Protein AF-A0A0G3C7C0-F1 (afdb_monomer_lite)

Structure (mmCIF, N/CA/C/O backbone):
data_AF-A0A0G3C7C0-F1
#
_entry.id   AF-A0A0G3C7C0-F1
#
loop_
_atom_site.group_PDB
_atom_site.id
_atom_site.type_symbol
_atom_site.label_atom_id
_atom_site.label_alt_id
_atom_site.label_comp_id
_atom_site.label_asym_id
_atom_site.label_entity_id
_atom_site.label_seq_id
_atom_site.pdbx_PDB_ins_code
_atom_site.Cartn_x
_atom_site.Cartn_y
_atom_site.Cartn_z
_atom_site.occupancy
_atom_site.B_iso_or_equiv
_atom_site.auth_seq_id
_atom_site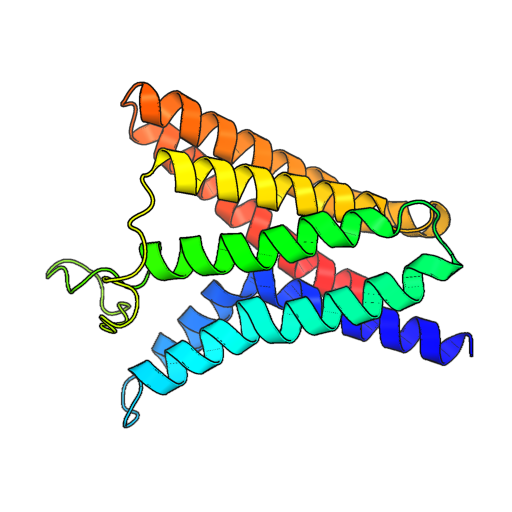.auth_comp_id
_atom_site.auth_asym_id
_atom_site.auth_atom_id
_atom_site.pdbx_PDB_model_num
ATOM 1 N N . MET A 1 1 ? -20.195 -11.547 19.370 1.00 53.31 1 MET A N 1
ATOM 2 C CA . MET A 1 1 ? -20.238 -10.138 18.896 1.00 53.31 1 MET A CA 1
ATOM 3 C C . MET A 1 1 ? -18.972 -9.310 19.158 1.00 53.31 1 MET A C 1
ATOM 5 O O . MET A 1 1 ? -18.280 -9.046 18.182 1.00 53.31 1 MET A O 1
ATOM 9 N N . LYS A 1 2 ? -18.607 -8.893 20.391 1.00 60.12 2 LYS A N 1
ATOM 10 C CA . LYS A 1 2 ? -17.380 -8.070 20.600 1.00 60.12 2 LYS A CA 1
ATOM 11 C C . LYS A 1 2 ? -16.093 -8.791 20.157 1.00 60.12 2 LYS A C 1
ATOM 13 O O . LYS A 1 2 ? -15.296 -8.214 19.426 1.00 60.12 2 LYS A O 1
ATOM 18 N N . GLN A 1 3 ? -15.932 -10.065 20.510 1.00 57.62 3 GLN A N 1
ATOM 19 C CA . GLN A 1 3 ? -14.723 -10.842 20.198 1.00 57.62 3 GLN A CA 1
ATOM 20 C C . GLN A 1 3 ? -14.551 -11.142 18.694 1.00 57.62 3 GLN A C 1
ATOM 22 O O . GLN A 1 3 ? -13.444 -11.058 18.169 1.00 57.62 3 GLN A O 1
ATOM 27 N N . GLU A 1 4 ? -15.646 -11.398 17.970 1.00 60.69 4 GLU A N 1
ATOM 28 C CA . GLU A 1 4 ? -15.624 -11.573 16.508 1.00 60.69 4 GLU A CA 1
ATOM 29 C C . GLU A 1 4 ? -15.261 -10.279 15.779 1.00 60.69 4 GLU A C 1
ATOM 31 O O . GLU A 1 4 ? -14.463 -10.311 14.847 1.00 60.69 4 GLU A O 1
ATOM 36 N N . SER A 1 5 ? -15.786 -9.132 16.230 1.00 62.97 5 SER A N 1
ATOM 37 C CA . SER A 1 5 ? -15.446 -7.831 15.641 1.00 62.97 5 SER A CA 1
ATOM 38 C C . SER A 1 5 ? -13.961 -7.485 15.806 1.00 62.97 5 SER A C 1
ATOM 40 O O . SER A 1 5 ? -13.344 -6.942 14.889 1.00 62.97 5 SER A O 1
ATOM 42 N N . ILE A 1 6 ? -13.357 -7.872 16.937 1.00 66.88 6 ILE A N 1
ATOM 43 C CA . ILE A 1 6 ? -11.919 -7.720 17.184 1.00 66.88 6 ILE A CA 1
ATOM 44 C C . ILE A 1 6 ? -11.138 -8.625 16.230 1.00 66.88 6 ILE A C 1
ATOM 46 O O . ILE A 1 6 ? -10.315 -8.123 15.468 1.00 66.88 6 ILE A O 1
ATOM 50 N N . ARG A 1 7 ? -11.459 -9.926 16.179 1.00 75.00 7 ARG A N 1
ATOM 51 C CA . ARG A 1 7 ? -10.790 -10.895 15.292 1.00 75.00 7 ARG A CA 1
ATOM 52 C C . ARG A 1 7 ? -10.862 -10.487 13.817 1.00 75.00 7 ARG A C 1
ATOM 54 O O . ARG A 1 7 ? -9.858 -10.569 13.119 1.00 75.00 7 ARG A O 1
ATOM 61 N N . GLN A 1 8 ? -12.011 -9.999 13.353 1.00 79.12 8 GLN A N 1
ATOM 62 C CA . GLN A 1 8 ? -12.169 -9.501 11.984 1.00 79.12 8 GLN A CA 1
ATOM 63 C C . GLN A 1 8 ? -11.339 -8.243 11.719 1.00 79.12 8 GLN A C 1
ATOM 65 O O . GLN A 1 8 ? -10.794 -8.103 10.630 1.00 79.12 8 GLN A O 1
ATOM 70 N N . THR A 1 9 ? -11.201 -7.353 12.708 1.00 79.81 9 THR A N 1
ATOM 71 C CA . THR A 1 9 ? -10.354 -6.159 12.577 1.00 79.81 9 THR A CA 1
ATOM 72 C C . THR A 1 9 ? -8.876 -6.542 12.458 1.00 79.81 9 THR A C 1
ATOM 74 O O . THR A 1 9 ? -8.181 -6.007 11.594 1.00 79.81 9 THR A O 1
ATOM 77 N N . ARG A 1 10 ? -8.407 -7.528 13.239 1.00 84.88 10 ARG A N 1
ATOM 78 C CA . ARG A 1 10 ? -7.038 -8.063 13.118 1.00 84.88 10 ARG A CA 1
ATOM 79 C C . ARG A 1 10 ? -6.773 -8.614 11.722 1.00 84.88 10 ARG A C 1
ATOM 81 O O . ARG A 1 10 ? -5.865 -8.156 11.039 1.00 84.88 10 ARG A O 1
ATOM 88 N N . VAL A 1 11 ? -7.630 -9.532 11.266 1.00 88.69 11 VAL A N 1
ATOM 89 C CA . VAL A 1 11 ? -7.516 -10.135 9.929 1.00 88.69 11 VAL A CA 1
ATOM 90 C C . VAL A 1 11 ? -7.543 -9.055 8.851 1.00 88.69 11 VAL A C 1
ATOM 92 O O . VAL A 1 11 ? -6.726 -9.087 7.941 1.00 88.69 11 VAL A O 1
ATOM 95 N N . SER A 1 12 ? -8.420 -8.056 8.969 1.00 91.50 12 SER A N 1
ATOM 96 C CA . SER A 1 12 ? -8.486 -6.982 7.979 1.00 91.50 12 SER A CA 1
ATOM 97 C C . SER A 1 12 ? -7.212 -6.142 7.902 1.00 91.50 12 SER A C 1
ATOM 99 O O . SER A 1 12 ? -6.746 -5.879 6.800 1.00 91.50 12 SER A O 1
ATOM 101 N N . LEU A 1 13 ? -6.615 -5.764 9.037 1.00 90.88 13 LEU A N 1
ATOM 102 C CA . LEU A 1 13 ? -5.375 -4.983 9.060 1.00 90.88 13 LEU A CA 1
ATOM 103 C C . LEU A 1 13 ? -4.186 -5.793 8.539 1.00 90.88 13 LEU A C 1
ATOM 105 O O . LEU A 1 13 ? -3.373 -5.260 7.787 1.00 90.88 13 LEU A O 1
ATOM 109 N N . PHE A 1 14 ? -4.130 -7.087 8.863 1.00 92.75 14 PHE A N 1
ATOM 110 C CA . PHE A 1 14 ? -3.143 -7.996 8.289 1.00 92.75 14 PHE A CA 1
ATOM 111 C C . PHE A 1 14 ? -3.286 -8.083 6.765 1.00 92.75 14 PHE A C 1
ATOM 113 O O . PHE A 1 14 ? -2.318 -7.874 6.043 1.00 92.75 14 PHE A O 1
ATOM 120 N N . LEU A 1 15 ? -4.496 -8.312 6.253 1.00 94.25 15 LEU A N 1
ATOM 121 C CA . LEU A 1 15 ? -4.737 -8.383 4.810 1.00 94.25 15 LEU A CA 1
ATOM 122 C C . LEU A 1 15 ? -4.410 -7.060 4.103 1.00 94.25 15 LEU A C 1
ATOM 124 O O . LEU A 1 15 ? -3.799 -7.071 3.040 1.00 94.25 15 LEU A O 1
ATOM 128 N N . ILE A 1 16 ? -4.756 -5.922 4.711 1.00 93.00 16 ILE A N 1
ATOM 129 C CA . ILE A 1 16 ? -4.395 -4.589 4.213 1.00 93.00 16 ILE A CA 1
ATOM 130 C C . ILE A 1 16 ? -2.876 -4.421 4.156 1.00 93.00 16 ILE A C 1
ATOM 132 O O . ILE A 1 16 ? -2.374 -3.868 3.185 1.00 93.00 16 ILE A O 1
ATOM 136 N N . SER A 1 17 ? -2.128 -4.914 5.149 1.00 93.75 17 SER A N 1
ATOM 137 C CA . SER A 1 17 ? -0.665 -4.783 5.179 1.00 93.75 17 SER A CA 1
ATOM 138 C C . SER A 1 17 ? 0.022 -5.374 3.938 1.00 93.75 17 SER A C 1
ATOM 140 O O . SER A 1 17 ? 1.060 -4.871 3.504 1.00 93.75 17 SER A O 1
ATOM 142 N N . LEU A 1 18 ? -0.597 -6.381 3.311 1.00 92.19 18 LEU A N 1
ATOM 143 C CA . LEU A 1 18 ? -0.051 -7.062 2.141 1.00 92.19 18 LEU A CA 1
ATOM 144 C C . LEU A 1 18 ? 0.125 -6.118 0.946 1.00 92.19 18 LEU A C 1
ATOM 146 O O . LEU A 1 18 ? 1.096 -6.282 0.215 1.00 92.19 18 LEU A O 1
ATOM 150 N N . THR A 1 19 ? -0.694 -5.064 0.790 1.00 91.25 19 THR A N 1
ATOM 151 C CA . THR A 1 19 ? -0.514 -4.115 -0.330 1.00 91.25 19 THR A CA 1
ATOM 152 C C . THR A 1 19 ? 0.821 -3.374 -0.270 1.00 91.25 19 THR A C 1
ATOM 154 O O . THR A 1 19 ? 1.344 -2.986 -1.311 1.00 91.25 19 THR A O 1
ATOM 157 N N . PHE A 1 20 ? 1.370 -3.172 0.930 1.00 89.88 20 PHE A N 1
ATOM 158 C CA . PHE A 1 20 ? 2.643 -2.478 1.148 1.00 89.88 20 PHE A CA 1
ATOM 159 C C . PHE A 1 20 ? 3.837 -3.431 1.030 1.00 89.88 20 PHE A C 1
ATOM 161 O O . PHE A 1 20 ? 4.950 -3.020 0.709 1.00 89.88 20 PHE A O 1
ATOM 168 N N . LEU A 1 21 ? 3.602 -4.717 1.297 1.00 88.75 21 LEU A N 1
ATOM 169 C CA . LEU A 1 21 ? 4.624 -5.759 1.329 1.00 88.75 21 LEU A CA 1
ATOM 170 C C . LEU A 1 21 ? 4.680 -6.571 0.035 1.00 88.75 21 LEU A C 1
ATOM 172 O O . LEU A 1 21 ? 5.642 -7.308 -0.159 1.00 88.75 21 LEU A O 1
ATOM 176 N N . ALA A 1 22 ? 3.691 -6.425 -0.851 1.00 85.38 22 ALA A N 1
ATOM 177 C CA . ALA A 1 22 ? 3.527 -7.235 -2.053 1.00 85.38 22 ALA A CA 1
ATOM 178 C C . ALA A 1 22 ? 4.811 -7.314 -2.885 1.00 85.38 22 ALA A C 1
ATOM 180 O O . ALA A 1 22 ? 5.232 -8.410 -3.219 1.00 85.38 22 ALA A O 1
ATOM 181 N N . MET A 1 23 ? 5.492 -6.190 -3.139 1.00 76.12 23 MET A N 1
ATOM 182 C CA . MET A 1 23 ? 6.735 -6.200 -3.927 1.00 76.12 23 MET A CA 1
ATOM 183 C C . MET A 1 23 ? 7.882 -6.960 -3.247 1.00 76.12 23 MET A C 1
ATOM 185 O O . MET A 1 23 ? 8.700 -7.581 -3.917 1.00 76.12 23 MET A O 1
ATOM 189 N N . TRP A 1 24 ? 7.939 -6.939 -1.916 1.00 80.56 24 TRP A N 1
ATOM 190 C CA . TRP A 1 24 ? 8.970 -7.628 -1.140 1.00 80.56 24 TRP A CA 1
ATOM 191 C C . TRP A 1 24 ? 8.697 -9.126 -1.036 1.00 80.56 24 TRP A C 1
ATOM 193 O O . TRP A 1 24 ? 9.608 -9.933 -1.210 1.00 80.56 24 TRP A O 1
ATOM 203 N N . ILE A 1 25 ? 7.437 -9.495 -0.788 1.00 82.25 25 ILE A N 1
ATOM 204 C CA . ILE A 1 25 ? 6.968 -10.886 -0.835 1.00 82.25 25 ILE A CA 1
ATOM 205 C C . ILE A 1 25 ? 7.277 -11.462 -2.212 1.00 82.25 25 ILE A C 1
ATOM 207 O O . ILE A 1 25 ? 7.845 -12.544 -2.333 1.00 82.25 25 ILE A O 1
ATOM 211 N N . GLU A 1 26 ? 6.969 -10.693 -3.246 1.00 76.81 26 GLU A N 1
ATOM 212 C CA . GLU A 1 26 ? 7.152 -11.119 -4.615 1.00 76.81 26 GLU A CA 1
ATOM 213 C C . GLU A 1 26 ? 8.627 -11.264 -4.996 1.00 76.81 26 GLU A C 1
ATOM 215 O O . GLU A 1 26 ? 9.015 -12.256 -5.607 1.00 76.81 26 GLU A O 1
ATOM 220 N N . PHE A 1 27 ? 9.488 -10.350 -4.546 1.00 75.25 27 PHE A N 1
ATOM 221 C CA . PHE A 1 27 ? 10.934 -10.502 -4.690 1.00 75.25 27 PHE A CA 1
ATOM 222 C C . PHE A 1 27 ? 11.434 -11.838 -4.114 1.00 75.25 27 PHE A C 1
ATOM 224 O O . PHE A 1 27 ? 12.264 -12.510 -4.730 1.00 75.25 27 PHE A O 1
ATOM 231 N N . VAL A 1 28 ? 10.917 -12.252 -2.952 1.00 78.94 28 VAL A N 1
ATOM 232 C CA . VAL A 1 28 ? 11.270 -13.535 -2.324 1.00 78.94 28 VAL A CA 1
ATOM 233 C C . VAL A 1 28 ? 10.755 -14.717 -3.149 1.00 78.94 28 VAL A C 1
ATOM 235 O O . VAL A 1 28 ? 11.523 -15.645 -3.413 1.00 78.94 28 VAL A O 1
ATOM 238 N N . ILE A 1 29 ? 9.493 -14.680 -3.586 1.00 78.06 29 ILE A N 1
ATOM 239 C CA . ILE A 1 29 ? 8.877 -15.737 -4.407 1.00 78.06 29 ILE A CA 1
ATOM 240 C C . ILE A 1 29 ? 9.664 -15.922 -5.707 1.00 78.06 29 ILE A C 1
ATOM 242 O O . ILE A 1 29 ? 10.138 -17.025 -5.995 1.00 78.06 29 ILE A O 1
ATOM 246 N N . CYS A 1 30 ? 9.902 -14.829 -6.427 1.00 71.44 30 CYS A N 1
ATOM 247 C CA . CYS A 1 30 ? 10.636 -14.821 -7.685 1.00 71.44 30 CYS A CA 1
ATOM 248 C C . CYS A 1 30 ? 12.043 -15.401 -7.550 1.00 71.44 30 CYS A C 1
ATOM 250 O O . CYS A 1 30 ? 12.462 -16.231 -8.360 1.00 71.44 30 CYS A O 1
ATOM 252 N N . LYS A 1 31 ? 12.780 -14.957 -6.526 1.00 73.50 31 LYS A N 1
ATOM 253 C CA . LYS A 1 31 ? 14.198 -15.281 -6.362 1.00 73.50 31 LYS A CA 1
ATOM 254 C C . LYS A 1 31 ? 14.435 -16.691 -5.828 1.00 73.50 31 LYS A C 1
ATOM 256 O O . LYS A 1 31 ? 15.409 -17.323 -6.229 1.00 73.50 31 LYS A O 1
ATOM 261 N N . TYR A 1 32 ? 13.585 -17.172 -4.923 1.00 78.75 32 TYR A N 1
ATOM 262 C CA . TYR A 1 32 ? 13.860 -18.399 -4.168 1.00 78.75 32 TYR A CA 1
ATOM 263 C C . TYR A 1 32 ? 12.891 -19.548 -4.455 1.00 78.75 32 TYR A C 1
ATOM 265 O O . TYR A 1 32 ? 13.270 -20.698 -4.252 1.00 78.75 32 TYR A O 1
ATOM 273 N N . ILE A 1 33 ? 11.669 -19.273 -4.923 1.00 77.12 33 ILE A N 1
ATOM 274 C CA . ILE A 1 33 ? 10.628 -20.301 -5.095 1.00 77.12 33 ILE A CA 1
ATOM 275 C C . ILE A 1 33 ? 10.443 -20.650 -6.568 1.00 77.12 33 ILE A C 1
ATOM 277 O O . ILE A 1 33 ? 10.504 -21.819 -6.944 1.00 77.12 33 ILE A O 1
ATOM 281 N N . THR A 1 34 ? 10.275 -19.647 -7.427 1.00 75.69 34 THR A N 1
ATOM 282 C CA . THR A 1 34 ? 9.902 -19.867 -8.830 1.00 75.69 34 THR A CA 1
ATOM 283 C C . THR A 1 34 ? 11.027 -19.883 -9.879 1.00 75.69 34 THR A C 1
ATOM 285 O O . THR A 1 34 ? 10.675 -19.999 -11.055 1.00 75.69 34 THR A O 1
ATOM 288 N N . PRO A 1 35 ? 12.348 -19.782 -9.580 1.00 70.38 35 PRO A N 1
ATOM 289 C CA . PRO A 1 35 ? 13.349 -19.573 -10.635 1.00 70.38 35 PRO A CA 1
ATOM 290 C C . PRO A 1 35 ? 13.372 -20.702 -11.676 1.00 70.38 35 PRO A C 1
ATOM 292 O O . PRO A 1 35 ? 13.588 -20.436 -12.858 1.00 70.38 35 PRO A O 1
ATOM 295 N N . ASN A 1 36 ? 13.059 -21.929 -11.245 1.00 76.31 36 ASN A N 1
ATOM 296 C CA . ASN A 1 36 ? 13.066 -23.139 -12.070 1.00 76.31 36 ASN A CA 1
ATOM 297 C C . ASN A 1 36 ? 11.668 -23.755 -12.265 1.00 76.31 36 ASN A C 1
ATOM 299 O O . ASN A 1 36 ? 11.559 -24.906 -12.683 1.00 76.31 36 ASN A O 1
ATOM 303 N N . MET A 1 37 ? 10.593 -23.034 -11.926 1.00 72.69 37 MET A N 1
ATOM 304 C CA . MET A 1 37 ? 9.234 -23.561 -12.070 1.00 72.69 37 MET A CA 1
ATOM 305 C C . MET A 1 37 ? 8.716 -23.412 -13.508 1.00 72.69 37 MET A C 1
ATOM 307 O O . MET A 1 37 ? 8.941 -22.375 -14.142 1.00 72.69 37 MET A O 1
ATOM 311 N N . PRO A 1 38 ? 7.962 -24.401 -14.024 1.00 74.56 38 PRO A N 1
ATOM 312 C CA . PRO A 1 38 ? 7.202 -24.212 -15.251 1.00 74.56 38 PRO A CA 1
ATOM 313 C C . PRO A 1 38 ? 6.148 -23.115 -15.032 1.00 74.56 38 PRO A C 1
ATOM 315 O O . PRO A 1 38 ? 5.564 -23.017 -13.955 1.00 74.56 38 PRO A O 1
ATOM 318 N N . TYR A 1 39 ? 5.906 -22.283 -16.048 1.00 73.06 39 TYR A N 1
ATOM 319 C CA . TYR A 1 39 ? 4.943 -21.169 -15.991 1.00 73.06 39 TYR A CA 1
ATOM 320 C C . TYR A 1 39 ? 5.219 -20.111 -14.904 1.00 73.06 39 TYR A C 1
ATOM 322 O O . TYR A 1 39 ? 4.292 -19.429 -14.466 1.00 73.06 39 TYR A O 1
ATOM 330 N N . ARG A 1 40 ? 6.484 -19.936 -14.487 1.00 71.88 40 ARG A N 1
ATOM 331 C CA . ARG A 1 40 ? 6.897 -18.975 -13.441 1.00 71.88 40 ARG A CA 1
ATOM 332 C C . ARG A 1 40 ? 6.265 -17.587 -13.579 1.00 71.88 40 ARG A C 1
ATOM 334 O O . ARG A 1 40 ? 5.827 -17.020 -12.595 1.00 71.88 40 ARG A O 1
ATOM 341 N N . GLU A 1 41 ? 6.160 -17.063 -14.796 1.00 71.75 41 GLU A N 1
ATOM 342 C CA . GLU A 1 41 ? 5.630 -15.719 -15.049 1.00 71.75 41 GLU A CA 1
ATOM 343 C C . GLU A 1 41 ? 4.155 -15.593 -14.661 1.00 71.75 41 GLU A C 1
ATOM 345 O O . GLU A 1 41 ? 3.761 -14.596 -14.064 1.00 71.75 41 GLU A O 1
ATOM 350 N N . LEU A 1 42 ? 3.354 -16.623 -14.951 1.00 74.69 42 LEU A N 1
ATOM 351 C CA . LEU A 1 42 ? 1.940 -16.664 -14.593 1.00 74.69 42 LEU A CA 1
ATOM 352 C C . LEU A 1 42 ? 1.758 -16.821 -13.081 1.00 74.69 42 LEU A C 1
ATOM 354 O O . LEU A 1 42 ? 0.904 -16.158 -12.496 1.00 74.69 42 LEU A O 1
ATOM 358 N N . ILE A 1 43 ? 2.559 -17.689 -12.453 1.00 76.44 43 ILE A N 1
ATOM 359 C CA . ILE A 1 43 ? 2.533 -17.907 -10.999 1.00 76.44 43 ILE A CA 1
ATOM 360 C C . ILE A 1 43 ? 2.845 -16.600 -10.286 1.00 76.44 43 ILE A C 1
ATOM 362 O O . ILE A 1 43 ? 2.086 -16.169 -9.425 1.00 76.44 43 ILE A O 1
ATOM 366 N N . ASN A 1 44 ? 3.924 -15.956 -10.707 1.00 77.00 44 ASN A N 1
ATOM 367 C CA . ASN A 1 44 ? 4.395 -14.728 -10.114 1.00 77.00 44 ASN A CA 1
ATOM 368 C C . ASN A 1 44 ? 3.395 -13.579 -10.339 1.00 77.00 44 ASN A C 1
ATOM 370 O O . ASN A 1 44 ? 3.145 -12.762 -9.462 1.00 77.00 44 ASN A O 1
ATOM 374 N N . LEU A 1 45 ? 2.771 -13.509 -11.521 1.00 76.88 45 LEU A N 1
ATOM 375 C CA . LEU A 1 45 ? 1.721 -12.528 -11.795 1.00 76.88 45 LEU A CA 1
ATOM 376 C C . LEU A 1 45 ? 0.512 -12.730 -10.873 1.00 76.88 45 LEU A C 1
ATOM 378 O O . LEU A 1 45 ? -0.040 -11.773 -10.324 1.00 76.88 45 LEU A O 1
ATOM 382 N N . LEU A 1 46 ? 0.105 -13.986 -10.692 1.00 82.75 46 LEU A N 1
ATOM 383 C CA . LEU A 1 46 ? -1.0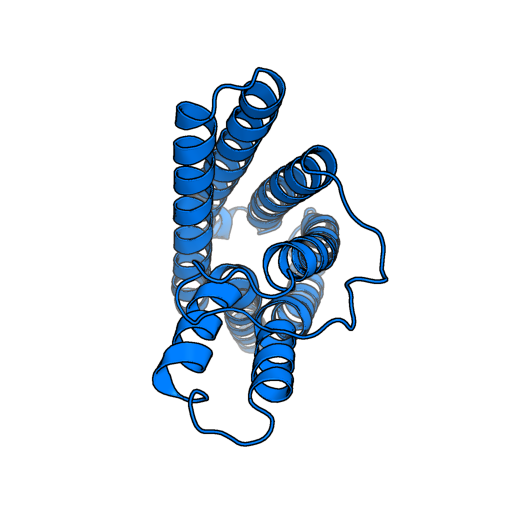08 -14.351 -9.828 1.00 82.75 46 LEU A CA 1
ATOM 384 C C . LEU A 1 46 ? -0.713 -14.017 -8.362 1.00 82.75 46 LEU A C 1
ATOM 386 O O . LEU A 1 46 ? -1.569 -13.430 -7.699 1.00 82.75 46 LEU A O 1
ATOM 390 N N . THR A 1 47 ? 0.474 -14.358 -7.853 1.00 83.19 47 THR A N 1
ATOM 391 C CA . THR A 1 47 ? 0.887 -14.017 -6.481 1.00 83.19 47 THR A CA 1
ATOM 392 C C . THR A 1 47 ? 0.915 -12.511 -6.293 1.00 83.19 47 THR A C 1
ATOM 394 O O . THR A 1 47 ? 0.363 -11.995 -5.318 1.00 83.19 47 THR A O 1
ATOM 397 N N . LEU A 1 48 ? 1.438 -11.791 -7.276 1.00 82.56 48 LEU A N 1
ATOM 398 C CA . LEU A 1 48 ? 1.538 -10.347 -7.244 1.00 82.56 48 LEU A CA 1
ATOM 399 C C . LEU A 1 48 ? 0.155 -9.664 -7.195 1.00 82.56 48 LEU A C 1
ATOM 401 O O . LEU A 1 48 ? -0.049 -8.772 -6.367 1.00 82.56 48 LEU A O 1
ATOM 405 N N . TYR A 1 49 ? -0.833 -10.101 -7.988 1.00 87.56 49 TYR A N 1
ATOM 406 C CA . TYR A 1 49 ? -2.225 -9.618 -7.882 1.00 87.56 49 TYR A CA 1
ATOM 407 C C . TYR A 1 49 ? -2.919 -10.048 -6.589 1.00 87.56 49 TYR A C 1
ATOM 409 O O . TYR A 1 49 ? -3.696 -9.280 -6.010 1.00 87.56 49 TYR A O 1
ATOM 417 N N . LEU A 1 50 ? -2.653 -11.265 -6.120 1.00 90.94 50 LEU A N 1
ATOM 418 C CA . LEU A 1 50 ? -3.237 -11.779 -4.889 1.00 90.94 50 LEU A CA 1
ATOM 419 C C . LEU A 1 50 ? -2.822 -10.915 -3.691 1.00 90.94 50 LEU A C 1
ATOM 421 O O . LEU A 1 50 ? -3.684 -10.472 -2.928 1.00 90.94 50 LEU A O 1
ATOM 425 N N . PHE A 1 51 ? -1.523 -10.638 -3.554 1.00 89.75 51 PHE A N 1
ATOM 426 C CA . PHE A 1 51 ? -0.969 -9.903 -2.417 1.00 89.75 51 PHE A CA 1
ATOM 427 C C . PHE A 1 51 ? -1.133 -8.386 -2.518 1.00 89.75 51 PHE A C 1
ATOM 429 O O . PHE A 1 51 ? -1.242 -7.735 -1.482 1.00 89.75 51 PHE A O 1
ATOM 436 N N . SER A 1 52 ? -1.187 -7.803 -3.718 1.00 88.56 52 SER A N 1
ATOM 437 C CA . SER A 1 52 ? -1.321 -6.346 -3.860 1.00 88.56 52 SER A CA 1
ATOM 438 C C . SER A 1 52 ? -2.754 -5.844 -3.950 1.00 88.56 52 SER A C 1
ATOM 440 O O . SER A 1 52 ? -3.001 -4.696 -3.603 1.00 88.56 52 SER A O 1
ATOM 442 N N . LEU A 1 53 ? -3.673 -6.652 -4.485 1.00 92.44 53 LEU A N 1
ATOM 443 C CA . LEU A 1 53 ? -4.996 -6.188 -4.892 1.00 92.44 53 LEU A CA 1
ATOM 444 C C . LEU A 1 53 ? -6.081 -6.987 -4.189 1.00 92.44 53 LEU 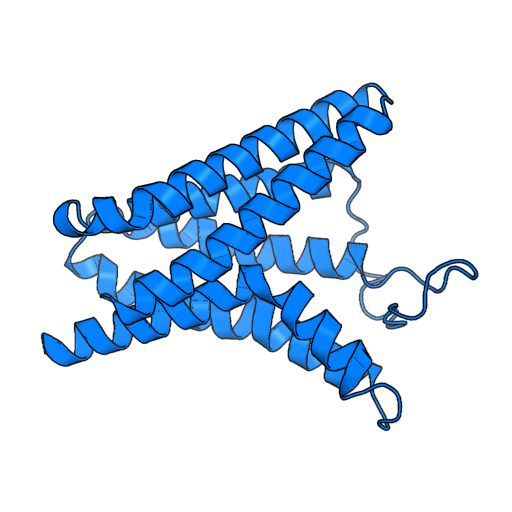A C 1
ATOM 446 O O . LEU A 1 53 ? -6.834 -6.424 -3.400 1.00 92.44 53 LEU A O 1
ATOM 450 N N . VAL A 1 54 ? -6.158 -8.295 -4.445 1.00 94.38 54 VAL A N 1
ATOM 451 C CA . VAL A 1 54 ? -7.304 -9.111 -4.016 1.00 94.38 54 VAL A CA 1
ATOM 452 C C . VAL A 1 54 ? -7.384 -9.198 -2.494 1.00 94.38 54 VAL A C 1
ATOM 454 O O . VAL A 1 54 ? -8.408 -8.835 -1.910 1.00 94.38 54 VAL A O 1
ATOM 457 N N . LEU A 1 55 ? -6.311 -9.640 -1.832 1.00 95.19 55 LEU A N 1
ATOM 458 C CA . LEU A 1 55 ? -6.297 -9.779 -0.375 1.00 95.19 55 LEU A CA 1
ATOM 459 C C . LEU A 1 55 ? -6.428 -8.420 0.337 1.00 95.19 55 LEU A C 1
ATOM 461 O O . LEU A 1 55 ? -7.299 -8.314 1.208 1.00 95.19 55 LEU A O 1
ATOM 465 N N . PRO A 1 56 ? -5.679 -7.362 -0.041 1.00 94.88 56 PRO A N 1
ATOM 466 C CA . PRO A 1 56 ? -5.856 -6.040 0.558 1.00 94.88 56 PRO A CA 1
ATOM 467 C C . PRO A 1 56 ? -7.250 -5.449 0.359 1.00 94.88 56 PRO A C 1
ATOM 469 O O . PRO A 1 56 ? -7.808 -4.902 1.310 1.00 94.88 56 PRO A O 1
ATOM 472 N N . ALA A 1 57 ? -7.851 -5.592 -0.828 1.00 95.50 57 ALA A N 1
ATOM 473 C CA . ALA A 1 57 ? -9.202 -5.102 -1.094 1.00 95.50 57 ALA A CA 1
ATOM 474 C C . ALA A 1 57 ? -10.241 -5.816 -0.221 1.00 95.50 57 ALA A C 1
ATOM 476 O O . ALA A 1 57 ? -11.086 -5.160 0.389 1.00 95.50 57 ALA A O 1
ATOM 477 N N . ILE A 1 58 ? -10.153 -7.145 -0.092 1.00 95.62 58 ILE A N 1
ATOM 478 C CA . ILE A 1 58 ? -11.020 -7.918 0.810 1.00 95.62 58 ILE A CA 1
ATOM 479 C C . ILE A 1 58 ? -10.833 -7.453 2.257 1.00 95.62 58 ILE A C 1
ATOM 481 O O . ILE A 1 58 ? -11.818 -7.183 2.950 1.00 95.62 58 ILE A O 1
ATOM 485 N N . GLY A 1 59 ? -9.582 -7.312 2.706 1.00 93.94 59 GLY A N 1
ATOM 486 C CA . GLY A 1 59 ? -9.255 -6.790 4.031 1.00 93.94 59 GLY A CA 1
ATOM 487 C C . GLY A 1 59 ? -9.901 -5.429 4.279 1.00 93.94 59 GLY A C 1
ATOM 488 O O . GLY A 1 59 ? -10.598 -5.238 5.277 1.00 93.94 59 GLY A O 1
ATOM 489 N N . LEU A 1 60 ? -9.757 -4.509 3.331 1.00 94.56 60 LEU A N 1
ATOM 490 C CA . LEU A 1 60 ? -10.293 -3.158 3.419 1.00 94.56 60 LEU A CA 1
ATOM 491 C C . LEU A 1 60 ? -11.825 -3.120 3.420 1.00 94.56 60 LEU A C 1
ATOM 493 O O . LEU A 1 60 ? -12.415 -2.376 4.203 1.00 94.56 60 LEU A O 1
ATOM 497 N N . LEU A 1 61 ? -12.492 -3.956 2.625 1.00 94.62 61 LEU A N 1
ATOM 498 C CA . LEU A 1 61 ? -13.954 -4.062 2.631 1.00 94.62 61 LEU A CA 1
ATOM 499 C C . LEU A 1 61 ? -14.487 -4.591 3.970 1.00 94.62 61 LEU A C 1
ATOM 501 O O . LEU A 1 61 ? -15.456 -4.045 4.508 1.00 94.62 61 LEU A O 1
ATOM 505 N N . ILE A 1 62 ? -13.839 -5.612 4.543 1.00 93.12 62 ILE A N 1
ATOM 506 C CA . ILE A 1 62 ? -14.168 -6.125 5.883 1.00 93.12 62 ILE A CA 1
ATOM 507 C C . ILE A 1 62 ? -13.979 -5.019 6.925 1.00 93.12 62 ILE A C 1
ATOM 509 O O . ILE A 1 62 ? -14.851 -4.802 7.772 1.00 93.12 62 ILE A O 1
ATOM 513 N N . PHE A 1 63 ? -12.870 -4.286 6.839 1.00 91.44 63 PHE A N 1
ATOM 514 C CA . PHE A 1 63 ? -12.568 -3.187 7.745 1.00 91.44 63 PHE A CA 1
ATOM 515 C C . PHE A 1 63 ? -13.620 -2.077 7.680 1.00 91.44 63 PHE A C 1
ATOM 517 O O . PHE A 1 63 ? -14.164 -1.684 8.712 1.00 91.44 63 PHE A O 1
ATOM 524 N N . ILE A 1 64 ? -13.955 -1.603 6.477 1.00 92.00 64 ILE A N 1
ATOM 525 C CA . ILE A 1 64 ? -14.960 -0.556 6.248 1.00 92.00 64 ILE A CA 1
ATOM 526 C C . ILE A 1 64 ? -16.316 -0.984 6.812 1.00 92.00 64 ILE A C 1
ATOM 528 O O . ILE A 1 64 ? -16.957 -0.217 7.537 1.00 92.00 64 ILE A O 1
ATOM 532 N N . LYS A 1 65 ? -16.738 -2.224 6.531 1.00 91.50 65 LYS A N 1
ATOM 533 C CA . LYS A 1 65 ? -17.995 -2.788 7.042 1.00 91.50 65 LYS A CA 1
ATOM 534 C C . LYS A 1 65 ? -18.059 -2.729 8.570 1.00 91.50 65 LYS A C 1
ATOM 536 O O . LYS A 1 65 ? -19.106 -2.390 9.122 1.00 91.50 65 LYS A O 1
ATOM 541 N N . ASN A 1 66 ? -16.949 -3.026 9.241 1.00 87.44 66 ASN A N 1
ATOM 542 C CA . ASN A 1 66 ? -16.862 -3.008 10.698 1.00 87.44 66 ASN A CA 1
ATOM 543 C C . ASN A 1 66 ? -16.774 -1.582 11.260 1.00 87.44 66 ASN A C 1
ATOM 545 O O . ASN A 1 66 ? -17.493 -1.251 12.205 1.00 87.44 66 ASN A O 1
ATOM 549 N N . MET A 1 67 ? -15.963 -0.713 10.653 1.00 87.12 67 MET A N 1
ATOM 550 C CA . MET A 1 67 ? -15.766 0.667 11.108 1.00 87.12 67 MET A CA 1
ATOM 551 C C . MET A 1 67 ? -16.997 1.549 10.925 1.00 87.12 67 MET A C 1
ATOM 553 O O . MET A 1 67 ? -17.211 2.446 11.740 1.00 87.12 67 MET A O 1
ATOM 557 N N . ARG A 1 68 ? -17.857 1.268 9.937 1.00 88.25 68 ARG A N 1
ATOM 558 C CA . ARG A 1 68 ? -19.096 2.028 9.686 1.00 88.25 68 ARG A CA 1
ATOM 559 C C . ARG A 1 68 ? -20.012 2.138 10.909 1.00 88.25 68 ARG A C 1
ATOM 561 O O . ARG A 1 68 ? -20.774 3.091 11.010 1.00 88.25 68 ARG A O 1
ATOM 568 N N . ARG A 1 69 ? -19.942 1.178 11.836 1.00 85.19 6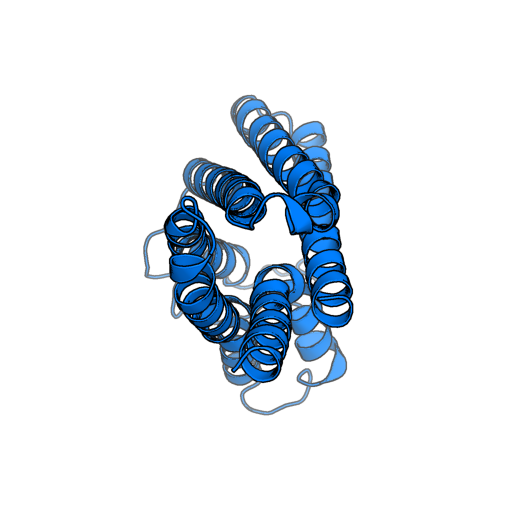9 ARG A N 1
ATOM 569 C CA . ARG A 1 69 ? -20.758 1.158 13.061 1.00 85.19 69 ARG A CA 1
ATOM 570 C C . ARG A 1 69 ? -20.172 1.972 14.215 1.00 85.19 69 ARG A C 1
ATOM 572 O O . ARG A 1 69 ? -20.903 2.288 15.142 1.00 85.19 69 ARG A O 1
ATOM 579 N N . ILE A 1 70 ? -18.868 2.250 14.189 1.00 84.31 70 ILE A N 1
ATOM 580 C CA . ILE A 1 70 ? -18.116 2.747 15.355 1.00 84.31 70 ILE A CA 1
ATOM 581 C C . ILE A 1 70 ? -17.321 4.026 15.085 1.00 84.31 70 ILE A C 1
ATOM 583 O O . ILE A 1 70 ? -16.862 4.662 16.027 1.00 84.31 70 ILE A O 1
ATOM 587 N N . SER A 1 71 ? -17.148 4.419 13.823 1.00 84.94 71 SER A N 1
ATOM 588 C CA . SER A 1 71 ? -16.433 5.634 13.444 1.00 84.94 71 SER A CA 1
ATOM 589 C C . SER A 1 71 ? -17.215 6.409 12.387 1.00 84.94 71 SER A C 1
ATOM 591 O O . SER A 1 71 ? -17.540 5.834 11.349 1.00 84.94 71 SER A O 1
ATOM 593 N N . PRO A 1 72 ? -17.451 7.723 12.564 1.00 87.31 72 PRO A N 1
ATOM 594 C CA . PRO A 1 72 ? -18.078 8.555 11.536 1.00 87.31 72 PRO A CA 1
ATOM 595 C C . PRO A 1 72 ? -17.170 8.768 10.314 1.00 87.31 72 PRO A C 1
ATOM 597 O O . PRO A 1 72 ? -17.628 9.228 9.274 1.00 87.31 72 PRO A O 1
ATOM 600 N N . ARG A 1 73 ? -15.880 8.423 10.423 1.00 90.25 73 ARG A N 1
ATOM 601 C CA . ARG A 1 73 ? -14.841 8.630 9.404 1.00 90.25 73 ARG A CA 1
ATOM 602 C C . ARG A 1 73 ? -14.518 7.369 8.596 1.00 90.25 73 ARG A C 1
ATOM 604 O O . ARG A 1 73 ? -13.497 7.312 7.919 1.00 90.25 73 ARG A O 1
ATOM 611 N N . TRP A 1 74 ? -15.378 6.352 8.660 1.00 90.88 74 TRP A N 1
ATOM 612 C CA . TRP A 1 74 ? -15.209 5.078 7.950 1.00 90.88 74 TRP A CA 1
ATOM 613 C C . TRP A 1 74 ? -15.019 5.243 6.432 1.00 90.88 74 TRP A C 1
ATOM 615 O O . TRP A 1 74 ? -14.356 4.423 5.798 1.00 90.88 74 TRP A O 1
ATOM 625 N N . TYR A 1 75 ? -15.580 6.311 5.853 1.00 91.50 75 TYR A N 1
ATOM 626 C CA . TYR A 1 75 ? -15.559 6.583 4.416 1.00 91.50 75 TYR A CA 1
ATOM 627 C C . TYR A 1 75 ? -14.149 6.829 3.863 1.00 91.50 75 TYR A C 1
ATOM 629 O O . TYR A 1 75 ? -13.939 6.634 2.670 1.00 91.50 75 TYR A O 1
ATOM 637 N N . TRP A 1 76 ? -13.161 7.163 4.704 1.00 93.62 76 TRP A N 1
ATOM 638 C CA . TRP A 1 76 ? -11.761 7.282 4.274 1.00 93.62 76 TRP A CA 1
ATOM 639 C C . TRP A 1 76 ? -11.144 5.962 3.798 1.00 93.62 76 TRP A C 1
ATOM 641 O O . TRP A 1 76 ? -10.128 5.978 3.110 1.00 93.62 76 TRP A O 1
ATOM 651 N N . GLY A 1 77 ? -11.774 4.819 4.087 1.00 92.12 77 GLY A N 1
ATOM 652 C CA . GLY A 1 77 ? -11.399 3.556 3.455 1.00 92.12 77 GLY A CA 1
ATOM 653 C C . GLY A 1 77 ? -11.702 3.506 1.952 1.00 92.12 77 GLY A C 1
ATOM 654 O O . GLY A 1 77 ? -11.048 2.757 1.237 1.00 92.12 77 GLY A O 1
ATOM 655 N N . VAL A 1 78 ? -12.647 4.304 1.439 1.00 94.31 78 VAL A N 1
ATOM 656 C CA . VAL A 1 78 ? -13.015 4.287 0.010 1.00 94.31 78 VAL A CA 1
ATOM 657 C C . VAL A 1 78 ? -11.906 4.874 -0.875 1.00 94.31 78 VAL A C 1
ATOM 659 O O . VAL A 1 78 ? -11.490 4.179 -1.803 1.00 94.31 78 VAL A O 1
ATOM 662 N N . PRO A 1 79 ? -11.349 6.073 -0.595 1.00 95.44 79 PRO A N 1
ATOM 663 C CA . PRO A 1 79 ? -10.174 6.566 -1.316 1.00 95.44 79 PRO A CA 1
ATOM 664 C C . PRO A 1 79 ? -8.997 5.594 -1.271 1.00 95.44 79 PRO A C 1
ATOM 666 O O . PRO A 1 79 ? -8.291 5.446 -2.262 1.00 95.44 79 PRO A O 1
ATOM 669 N N . PHE A 1 80 ? -8.808 4.892 -0.150 1.00 95.75 80 PHE A N 1
ATOM 670 C CA . PHE A 1 80 ? -7.737 3.909 -0.040 1.00 95.75 80 PHE A CA 1
ATOM 671 C C . PHE A 1 80 ? -7.975 2.689 -0.936 1.00 95.75 80 PHE A C 1
ATOM 673 O O . PHE A 1 80 ? -7.040 2.227 -1.581 1.00 95.75 80 PHE A O 1
ATOM 680 N N . LEU A 1 81 ? -9.222 2.229 -1.081 1.00 95.75 81 LEU A N 1
ATOM 681 C CA . LEU A 1 81 ? -9.565 1.153 -2.014 1.00 95.75 81 LEU A CA 1
ATOM 682 C C . LEU A 1 81 ? -9.273 1.553 -3.464 1.00 95.75 81 LEU A C 1
ATOM 684 O O . LEU A 1 81 ? -8.664 0.784 -4.202 1.00 95.75 81 LEU A O 1
ATOM 688 N N . VAL A 1 82 ? -9.657 2.773 -3.851 1.00 95.31 82 VAL A N 1
ATOM 689 C CA . VAL A 1 82 ? -9.318 3.335 -5.168 1.00 95.31 82 VAL A CA 1
ATOM 690 C C . VAL A 1 82 ? -7.800 3.413 -5.334 1.00 95.31 82 VAL A C 1
ATOM 692 O O . VAL A 1 82 ? -7.273 3.021 -6.371 1.00 95.31 82 VAL A O 1
ATOM 695 N N . GLY A 1 83 ? -7.089 3.842 -4.291 1.00 93.50 83 GLY A N 1
ATOM 696 C CA . GLY A 1 83 ? -5.633 3.893 -4.263 1.00 93.50 83 GLY A CA 1
ATOM 697 C C . GLY A 1 83 ? -4.984 2.529 -4.496 1.00 93.50 83 GLY A C 1
ATOM 698 O O . GLY A 1 83 ? -4.055 2.450 -5.288 1.00 93.50 83 GLY A O 1
ATOM 699 N N . ILE A 1 84 ? -5.475 1.457 -3.866 1.00 93.12 84 ILE A N 1
ATOM 700 C CA . ILE A 1 84 ? -4.966 0.088 -4.073 1.00 93.12 84 ILE A CA 1
ATOM 701 C C . ILE A 1 84 ? -5.089 -0.317 -5.548 1.00 93.12 84 ILE A C 1
ATOM 703 O O . ILE A 1 84 ? -4.137 -0.839 -6.129 1.00 93.12 84 ILE A O 1
ATOM 707 N N . ILE A 1 85 ? -6.238 -0.042 -6.172 1.00 91.31 85 ILE A N 1
ATOM 708 C CA . ILE A 1 85 ? -6.480 -0.358 -7.586 1.00 91.31 85 ILE A CA 1
ATOM 709 C C . ILE A 1 85 ? -5.521 0.446 -8.478 1.00 91.31 85 ILE A C 1
ATOM 711 O O . ILE A 1 85 ? -4.803 -0.138 -9.287 1.00 91.31 85 ILE A O 1
ATOM 715 N N . LEU A 1 86 ? -5.451 1.769 -8.301 1.00 90.06 86 LEU A N 1
ATOM 716 C CA . LEU A 1 86 ? -4.577 2.635 -9.102 1.00 90.06 86 LEU A CA 1
ATOM 717 C C . LEU A 1 86 ? -3.092 2.290 -8.926 1.00 90.06 86 LEU A C 1
ATOM 719 O O . LEU A 1 86 ? -2.351 2.219 -9.904 1.00 90.06 86 LEU A O 1
ATOM 723 N N . ASN A 1 87 ? -2.657 2.021 -7.695 1.00 85.31 87 ASN A N 1
ATOM 724 C CA . ASN A 1 87 ? -1.275 1.653 -7.399 1.00 85.31 87 ASN A CA 1
ATOM 725 C C . ASN A 1 87 ? -0.909 0.276 -7.981 1.00 85.31 87 ASN A C 1
ATOM 727 O O . ASN A 1 87 ? 0.238 0.053 -8.361 1.00 85.31 87 ASN A O 1
ATOM 731 N N . THR A 1 88 ? -1.884 -0.631 -8.110 1.00 83.31 88 THR A N 1
ATOM 732 C CA . THR A 1 88 ? -1.699 -1.909 -8.817 1.00 83.31 88 THR A CA 1
ATOM 733 C C . THR A 1 88 ? -1.393 -1.670 -10.299 1.00 83.31 88 THR A C 1
ATOM 735 O O . THR A 1 88 ? -0.437 -2.247 -10.807 1.00 83.31 88 THR A O 1
ATOM 738 N N . PHE A 1 89 ? -2.105 -0.754 -10.966 1.00 77.75 89 PHE A N 1
ATOM 739 C CA . PHE A 1 89 ? -1.807 -0.391 -12.359 1.00 77.75 89 PHE A CA 1
ATOM 740 C C . PHE A 1 89 ? -0.428 0.264 -12.526 1.00 77.75 89 PHE A C 1
ATOM 742 O O . PHE A 1 89 ? 0.312 -0.086 -13.443 1.00 77.75 89 PHE A O 1
ATOM 749 N N . VAL A 1 90 ? -0.047 1.180 -11.627 1.00 78.38 90 VAL A N 1
ATOM 750 C CA . VAL A 1 90 ? 1.294 1.802 -11.636 1.00 78.38 90 VAL A CA 1
ATOM 751 C C . VAL A 1 90 ? 2.394 0.755 -11.498 1.00 78.38 90 VAL A C 1
ATOM 753 O O . VAL A 1 90 ? 3.403 0.796 -12.206 1.00 78.38 90 VAL A O 1
ATOM 756 N N . ARG A 1 91 ? 2.202 -0.205 -10.596 1.00 74.50 91 ARG A N 1
ATOM 757 C CA . ARG A 1 91 ? 3.124 -1.323 -10.442 1.00 74.50 91 ARG A CA 1
ATOM 758 C C . ARG A 1 91 ? 3.203 -2.144 -11.727 1.00 74.50 91 ARG A C 1
ATOM 760 O O . ARG A 1 91 ? 4.300 -2.423 -12.191 1.00 74.50 91 ARG A O 1
ATOM 767 N N . ASP A 1 92 ? 2.075 -2.524 -12.312 1.00 69.69 92 ASP A N 1
ATOM 768 C CA . ASP A 1 92 ? 2.089 -3.349 -13.523 1.00 69.69 92 ASP A CA 1
ATOM 769 C C . ASP A 1 92 ? 2.905 -2.690 -14.643 1.00 69.69 92 ASP A C 1
ATOM 771 O O . ASP A 1 92 ? 3.743 -3.345 -15.257 1.00 69.69 92 ASP A O 1
ATOM 775 N N . LEU A 1 93 ? 2.786 -1.372 -14.822 1.00 64.88 93 LEU A N 1
ATOM 776 C CA . LEU A 1 93 ? 3.604 -0.634 -15.790 1.00 64.88 93 LEU A CA 1
ATOM 777 C C . LEU A 1 93 ? 5.093 -0.571 -15.437 1.00 64.88 93 LEU A C 1
ATOM 779 O O . LEU A 1 93 ? 5.937 -0.650 -16.325 1.00 64.88 93 LEU A O 1
ATOM 783 N N . THR A 1 94 ? 5.431 -0.406 -14.159 1.00 63.44 94 THR A N 1
ATOM 784 C CA . THR A 1 94 ? 6.832 -0.281 -13.721 1.00 63.44 94 THR A CA 1
ATOM 785 C C . THR A 1 94 ? 7.576 -1.619 -13.715 1.00 63.44 94 THR A C 1
ATOM 787 O O . THR A 1 94 ? 8.798 -1.629 -13.862 1.00 63.44 94 THR A O 1
ATOM 790 N N . PHE A 1 95 ? 6.866 -2.747 -13.604 1.00 54.66 95 PHE A N 1
ATOM 791 C CA . PHE A 1 95 ? 7.464 -4.085 -13.499 1.00 54.66 95 PHE A CA 1
ATOM 792 C C . PHE A 1 95 ? 7.275 -4.983 -14.734 1.00 54.66 95 PHE A C 1
ATOM 794 O O . PHE A 1 95 ? 8.003 -5.968 -14.859 1.00 54.66 95 PHE A O 1
ATOM 801 N N . MET A 1 96 ? 6.378 -4.646 -15.669 1.00 54.16 96 MET A N 1
ATOM 802 C CA . MET A 1 96 ? 6.169 -5.383 -16.932 1.00 54.16 96 MET A CA 1
ATOM 803 C C . MET A 1 96 ? 6.832 -4.717 -18.150 1.00 54.16 96 MET A C 1
ATOM 805 O O . MET A 1 96 ? 6.335 -4.809 -19.274 1.00 54.16 96 MET A O 1
ATOM 809 N N . VAL A 1 97 ? 7.958 -4.028 -17.950 1.00 47.84 97 VAL A N 1
ATOM 810 C CA . VAL A 1 97 ? 8.745 -3.454 -19.053 1.00 47.84 97 VAL A CA 1
ATOM 811 C C . VAL A 1 97 ? 9.520 -4.577 -19.765 1.00 47.84 97 VAL A C 1
ATOM 813 O O . VAL A 1 97 ? 10.180 -5.376 -19.093 1.00 47.84 97 VAL A O 1
ATOM 816 N N . PRO A 1 98 ? 9.473 -4.670 -21.109 1.00 42.19 98 PRO A N 1
ATOM 817 C CA . PRO A 1 98 ? 10.169 -5.717 -21.848 1.00 42.19 98 PRO A CA 1
ATOM 818 C C . PRO A 1 98 ? 11.694 -5.642 -21.653 1.00 42.19 98 PRO A C 1
ATOM 820 O O . PRO A 1 98 ? 12.291 -4.572 -21.735 1.00 42.19 98 PRO A O 1
ATOM 823 N N . PHE A 1 99 ? 12.285 -6.812 -21.384 1.00 43.19 99 PHE A N 1
ATOM 824 C CA . PHE A 1 99 ? 13.711 -7.164 -21.322 1.00 43.19 99 PHE A CA 1
ATOM 825 C C . PHE A 1 99 ? 14.727 -6.043 -21.630 1.00 43.19 99 PHE A C 1
ATOM 827 O O . PHE A 1 99 ? 14.993 -5.722 -22.787 1.00 43.19 99 PHE A O 1
ATOM 834 N N . SER A 1 100 ? 15.401 -5.547 -20.585 1.00 37.91 100 SER A N 1
ATOM 835 C CA . SER A 1 100 ? 16.671 -4.822 -20.710 1.00 37.91 100 SER A CA 1
ATOM 836 C C . SER A 1 100 ? 17.848 -5.776 -20.441 1.00 37.91 100 SER A C 1
ATOM 838 O O . SER A 1 100 ? 17.842 -6.454 -19.411 1.00 37.91 100 SER A O 1
ATOM 840 N N . PRO A 1 101 ? 18.881 -5.825 -21.305 1.00 37.41 101 PRO A N 1
ATOM 841 C CA . PRO A 1 101 ? 20.030 -6.727 -21.157 1.00 37.41 101 PRO A CA 1
ATOM 842 C C . PRO A 1 101 ? 20.932 -6.421 -19.945 1.00 37.41 101 PRO A C 1
ATOM 844 O O . PRO A 1 101 ? 21.762 -7.250 -19.588 1.00 37.41 101 PRO A O 1
ATOM 847 N N . ASN A 1 102 ? 20.743 -5.275 -19.279 1.00 37.94 102 ASN A N 1
ATOM 848 C CA . ASN A 1 102 ? 21.468 -4.897 -18.056 1.00 37.94 102 ASN A CA 1
ATOM 849 C C . ASN A 1 102 ? 20.616 -5.037 -16.782 1.00 37.94 102 ASN A C 1
ATOM 851 O O . ASN A 1 102 ? 21.056 -4.672 -15.691 1.00 37.94 102 ASN A O 1
ATOM 855 N N . ALA A 1 103 ? 19.380 -5.526 -16.901 1.00 41.66 103 ALA A N 1
ATOM 856 C CA . ALA A 1 103 ? 18.485 -5.689 -15.772 1.00 41.66 103 ALA A CA 1
ATOM 857 C C . ALA A 1 103 ? 18.777 -7.014 -15.058 1.00 41.66 103 ALA A C 1
ATOM 859 O O . ALA A 1 103 ? 18.590 -8.094 -15.610 1.00 41.66 103 ALA A O 1
ATOM 860 N N . VAL A 1 104 ? 19.243 -6.932 -13.813 1.00 35.72 104 VAL A N 1
ATOM 861 C CA . VAL A 1 104 ? 19.542 -8.083 -12.953 1.00 35.72 104 VAL A CA 1
ATOM 862 C C . VAL A 1 104 ? 18.280 -8.940 -12.753 1.00 35.72 104 VAL A C 1
ATOM 864 O O . VAL A 1 104 ? 17.483 -8.648 -11.872 1.00 35.72 104 VAL A O 1
ATOM 867 N N . ASN A 1 105 ? 18.089 -9.974 -13.581 1.00 36.59 105 ASN A N 1
ATOM 868 C CA . ASN A 1 105 ? 17.323 -11.218 -13.362 1.00 36.59 105 ASN A CA 1
ATOM 869 C C . ASN A 1 105 ? 15.997 -11.164 -12.558 1.00 36.59 105 ASN A C 1
ATOM 871 O O . ASN A 1 105 ? 15.653 -12.141 -11.895 1.00 36.59 105 ASN A O 1
ATOM 875 N N . LEU A 1 106 ? 15.231 -10.071 -12.611 1.00 40.19 106 LEU A N 1
ATOM 876 C CA . LEU A 1 106 ? 13.982 -9.908 -11.844 1.00 40.19 106 LEU A CA 1
ATOM 877 C C . LEU A 1 106 ? 12.745 -9.598 -12.697 1.00 40.19 106 LEU A C 1
ATOM 879 O O . LEU A 1 106 ? 11.666 -9.423 -12.139 1.00 40.19 106 LEU A O 1
ATOM 883 N N . PHE A 1 107 ? 12.860 -9.539 -14.026 1.00 46.59 107 PHE A N 1
ATOM 884 C CA . PHE A 1 107 ? 11.779 -9.000 -14.851 1.00 46.59 107 PHE A CA 1
ATOM 885 C C . PHE A 1 107 ? 10.832 -10.054 -15.423 1.00 46.59 107 PHE A C 1
ATOM 887 O O . PHE A 1 107 ? 11.217 -11.023 -16.078 1.00 46.59 107 PHE A O 1
ATOM 894 N N . TYR A 1 108 ? 9.562 -9.782 -15.154 1.00 48.44 108 TYR A N 1
ATOM 895 C CA . TYR A 1 108 ? 8.370 -10.439 -15.639 1.00 48.44 108 TYR A CA 1
ATOM 896 C C . TYR A 1 108 ? 8.121 -10.008 -17.073 1.00 48.44 108 TYR A C 1
ATOM 898 O O . TYR A 1 108 ? 7.530 -8.961 -17.334 1.00 48.44 108 TYR A O 1
ATOM 906 N N . GLY A 1 109 ? 8.576 -10.811 -18.023 1.00 42.34 109 GLY A N 1
ATOM 907 C CA . GLY A 1 109 ? 8.235 -10.619 -19.424 1.00 42.34 109 GLY A CA 1
ATOM 908 C C . GLY A 1 109 ? 6.796 -11.046 -19.703 1.00 42.34 109 GLY A C 1
ATOM 909 O O . GLY A 1 109 ? 6.592 -12.072 -20.332 1.00 42.34 109 GLY A O 1
ATOM 910 N N . GLN A 1 110 ? 5.792 -10.289 -19.258 1.00 44.53 110 GLN A N 1
ATOM 911 C CA . GLN A 1 110 ? 4.404 -10.517 -19.673 1.00 44.53 110 GLN A CA 1
ATOM 912 C C . GLN A 1 110 ? 3.888 -9.279 -20.425 1.00 44.53 110 GLN A C 1
ATOM 914 O O . GLN A 1 110 ? 3.575 -8.267 -19.802 1.00 44.53 110 GLN A O 1
ATOM 919 N N . PRO A 1 111 ? 3.758 -9.334 -21.765 1.00 42.19 111 PRO A N 1
ATOM 920 C CA . PRO A 1 111 ? 3.294 -8.211 -22.586 1.00 42.19 111 PRO A CA 1
ATOM 921 C C . PRO A 1 111 ? 1.799 -7.882 -22.419 1.00 42.19 111 PRO A C 1
ATOM 923 O O . PRO A 1 111 ? 1.305 -6.971 -23.083 1.00 42.19 111 PRO A O 1
ATOM 926 N N . PHE A 1 112 ? 1.066 -8.585 -21.547 1.00 40.88 112 PHE A N 1
ATOM 927 C CA . PHE A 1 112 ? -0.395 -8.501 -21.442 1.00 40.88 112 PHE A CA 1
ATOM 928 C C . PHE A 1 112 ? -0.916 -7.076 -21.174 1.00 40.88 112 PHE A C 1
ATOM 930 O O . PHE A 1 112 ? -1.941 -6.690 -21.731 1.00 40.88 112 PHE A O 1
ATOM 937 N N . LEU A 1 113 ? -0.186 -6.269 -20.392 1.00 42.91 113 LEU A N 1
ATOM 938 C CA . LEU A 1 113 ? -0.550 -4.877 -20.087 1.00 42.91 113 LEU A CA 1
ATOM 939 C C . LEU A 1 113 ? 0.215 -3.827 -20.895 1.00 42.91 113 LEU A C 1
ATOM 941 O O . LEU A 1 113 ? -0.160 -2.664 -20.847 1.00 42.91 113 LEU A O 1
ATOM 945 N N . SER A 1 114 ? 1.213 -4.206 -21.701 1.00 44.12 114 SER A N 1
ATOM 946 C CA . SER A 1 114 ? 1.919 -3.246 -22.573 1.00 44.12 114 SER A CA 1
ATOM 947 C C . SER A 1 114 ? 0.998 -2.571 -23.608 1.00 44.12 114 SER A C 1
ATOM 949 O O . SER A 1 114 ? 1.318 -1.502 -24.117 1.00 44.12 114 SER A O 1
ATOM 951 N N . ASN A 1 115 ? -0.179 -3.161 -23.856 1.00 44.53 115 ASN A N 1
ATOM 952 C CA . ASN A 1 115 ? -1.237 -2.612 -24.709 1.00 44.53 115 ASN A CA 1
ATOM 953 C C . ASN A 1 115 ? -2.292 -1.784 -23.944 1.00 44.53 115 ASN A C 1
ATOM 955 O O . ASN A 1 115 ? -3.171 -1.192 -24.569 1.00 44.53 115 ASN A O 1
ATOM 959 N N . PHE A 1 116 ? -2.246 -1.751 -22.609 1.00 49.94 116 PHE A N 1
ATOM 960 C CA . PHE A 1 116 ? -3.149 -0.967 -21.769 1.00 49.94 116 PHE A CA 1
ATOM 961 C C . PHE A 1 116 ? -2.440 0.311 -21.318 1.00 49.94 116 PHE A C 1
ATOM 963 O O . PHE A 1 116 ? -1.447 0.241 -20.610 1.00 49.94 116 PHE A O 1
ATOM 970 N N . VAL A 1 117 ? -2.971 1.459 -21.760 1.00 53.44 117 VAL A N 1
ATOM 971 C CA . VAL A 1 117 ? -2.667 2.843 -21.339 1.00 53.44 117 VAL A CA 1
ATOM 972 C C . VAL A 1 117 ? -1.271 3.037 -20.730 1.00 53.44 117 VAL A C 1
ATOM 974 O O . VAL A 1 117 ? -1.053 2.830 -19.539 1.00 53.44 117 VAL A O 1
ATOM 977 N N . THR A 1 118 ? -0.330 3.531 -21.533 1.00 57.97 118 THR A N 1
ATOM 978 C CA . THR A 1 118 ? 0.958 4.008 -21.021 1.00 57.97 118 THR A CA 1
ATOM 979 C C . THR A 1 118 ? 0.732 5.245 -20.151 1.00 57.97 118 THR A C 1
ATOM 981 O O . THR A 1 118 ? 0.402 6.312 -20.672 1.00 57.97 118 THR A O 1
ATOM 984 N N . PHE A 1 119 ? 0.898 5.117 -18.834 1.00 62.81 119 PHE A N 1
ATOM 985 C CA . PHE A 1 119 ? 0.965 6.276 -17.947 1.00 62.81 119 PHE A CA 1
ATOM 986 C C . PHE A 1 119 ? 2.341 6.933 -18.063 1.00 62.81 119 PHE A C 1
ATOM 988 O O . PHE A 1 119 ? 3.369 6.256 -18.041 1.00 62.81 119 PHE A O 1
ATOM 995 N N . ASP A 1 120 ? 2.360 8.257 -18.182 1.00 72.94 120 ASP A N 1
ATOM 996 C CA . ASP A 1 120 ? 3.593 9.028 -18.083 1.00 72.94 120 ASP A CA 1
ATOM 997 C C . ASP A 1 120 ? 4.094 9.081 -16.624 1.00 72.94 120 ASP A C 1
ATOM 999 O O . ASP A 1 120 ? 3.379 8.760 -15.667 1.00 72.94 120 ASP A O 1
ATOM 1003 N N . SER A 1 121 ? 5.352 9.488 -16.437 1.00 74.75 121 SER A N 1
ATOM 1004 C CA . SER A 1 121 ? 5.983 9.603 -15.111 1.00 74.75 121 SER A CA 1
ATOM 1005 C C . SER A 1 121 ? 5.224 10.548 -14.169 1.00 74.75 121 SER A C 1
ATOM 1007 O O . SER A 1 121 ? 5.191 10.329 -12.952 1.00 74.75 121 SER A O 1
ATOM 1009 N N . THR A 1 122 ? 4.571 11.567 -14.731 1.00 82.31 122 THR A N 1
ATOM 1010 C CA . THR A 1 122 ? 3.673 12.486 -14.025 1.00 82.31 122 THR A CA 1
ATOM 1011 C C . THR A 1 122 ? 2.490 11.743 -13.422 1.00 82.31 122 THR A C 1
ATOM 1013 O O . THR A 1 122 ? 2.247 11.842 -12.219 1.00 82.31 122 THR A O 1
ATOM 1016 N N . THR A 1 123 ? 1.775 10.953 -14.223 1.00 82.56 123 THR A N 1
ATOM 1017 C CA . THR A 1 123 ? 0.604 10.199 -13.762 1.00 82.56 123 THR A CA 1
ATOM 1018 C C . THR A 1 123 ? 0.985 9.169 -12.704 1.00 82.56 123 THR A C 1
ATOM 1020 O O . THR A 1 123 ? 0.298 9.054 -11.688 1.00 82.56 123 THR A O 1
ATOM 1023 N N . ILE A 1 124 ? 2.115 8.476 -12.884 1.00 83.00 124 ILE A N 1
ATOM 1024 C CA . ILE A 1 124 ? 2.660 7.548 -11.882 1.00 83.00 124 ILE A CA 1
ATOM 1025 C C . ILE A 1 124 ? 2.870 8.267 -10.544 1.00 83.00 124 ILE A C 1
ATOM 1027 O O . ILE A 1 124 ? 2.399 7.796 -9.509 1.00 83.00 124 ILE A O 1
ATOM 1031 N N . SER A 1 125 ? 3.509 9.437 -10.569 1.00 84.94 125 SER A N 1
ATOM 1032 C CA . SER A 1 125 ? 3.787 10.229 -9.367 1.00 84.94 125 SER A CA 1
ATOM 1033 C C . SER A 1 125 ? 2.511 10.740 -8.688 1.00 84.94 125 SER A C 1
ATOM 1035 O O . SER A 1 125 ? 2.389 10.705 -7.465 1.00 84.94 125 SER A O 1
ATOM 1037 N N . ILE A 1 126 ? 1.514 11.177 -9.461 1.00 90.19 126 ILE A N 1
ATOM 1038 C CA . ILE A 1 126 ? 0.218 11.615 -8.919 1.00 90.19 126 ILE A CA 1
ATOM 1039 C C . ILE A 1 126 ? -0.490 10.455 -8.212 1.00 90.19 126 ILE A C 1
ATOM 1041 O O . ILE A 1 126 ? -1.011 10.631 -7.108 1.00 90.19 126 ILE A O 1
ATOM 1045 N N . ILE A 1 127 ? -0.483 9.262 -8.812 1.00 91.50 127 ILE A N 1
ATOM 1046 C CA . ILE A 1 127 ? -1.097 8.071 -8.219 1.00 91.50 127 ILE A CA 1
ATOM 1047 C C . ILE A 1 127 ? -0.381 7.667 -6.924 1.00 91.50 127 ILE A C 1
ATOM 1049 O O . ILE A 1 127 ? -1.057 7.357 -5.942 1.00 91.50 127 ILE A O 1
ATOM 1053 N N . THR A 1 128 ? 0.955 7.699 -6.868 1.00 89.19 128 THR A N 1
ATOM 1054 C CA . THR A 1 128 ? 1.703 7.331 -5.648 1.00 89.19 128 THR A CA 1
ATOM 1055 C C . THR A 1 128 ? 1.513 8.341 -4.513 1.00 89.19 128 THR A C 1
ATOM 1057 O O . THR A 1 128 ? 1.378 7.946 -3.347 1.00 89.19 128 THR A O 1
ATOM 1060 N N . ILE A 1 129 ? 1.416 9.638 -4.832 1.00 93.75 129 ILE A N 1
ATOM 1061 C CA . ILE A 1 129 ? 1.045 10.689 -3.869 1.00 93.75 129 ILE A CA 1
ATOM 1062 C C . ILE A 1 129 ? -0.375 10.443 -3.357 1.00 93.75 129 ILE A C 1
ATOM 1064 O O . ILE A 1 129 ? -0.588 10.388 -2.143 1.00 93.75 129 ILE A O 1
ATOM 1068 N N . PHE A 1 130 ? -1.338 10.246 -4.263 1.00 96.25 130 PHE A N 1
ATOM 1069 C CA . PHE A 1 130 ? -2.729 9.968 -3.907 1.00 96.25 130 PHE A CA 1
ATOM 1070 C C . PHE A 1 130 ? -2.843 8.738 -3.006 1.00 96.25 130 PHE A C 1
ATOM 1072 O O . PHE A 1 130 ? -3.503 8.799 -1.969 1.00 96.25 130 PHE A O 1
ATOM 1079 N N . PHE A 1 131 ? -2.160 7.646 -3.354 1.00 94.50 131 PHE A N 1
ATOM 1080 C CA . PHE A 1 131 ? -2.123 6.426 -2.556 1.00 94.50 131 PHE A CA 1
ATOM 1081 C C . PHE A 1 131 ? -1.621 6.704 -1.135 1.00 94.50 131 PHE A C 1
ATOM 1083 O O . PHE A 1 131 ? -2.297 6.363 -0.167 1.00 94.50 131 PHE A O 1
ATOM 1090 N N . SER A 1 132 ? -0.493 7.402 -0.996 1.00 95.44 132 SER A N 1
ATOM 1091 C CA . SER A 1 132 ? 0.090 7.747 0.307 1.00 95.44 132 SER A CA 1
ATOM 1092 C C . SER A 1 132 ? -0.851 8.616 1.156 1.00 95.44 132 SER A C 1
ATOM 1094 O O . SER A 1 132 ? -1.050 8.360 2.346 1.00 95.44 132 SER A O 1
ATOM 1096 N N . VAL A 1 133 ? -1.511 9.604 0.543 1.00 97.19 133 VAL A N 1
ATOM 1097 C CA . VAL A 1 133 ? -2.525 10.436 1.214 1.00 97.19 133 VAL A CA 1
ATOM 1098 C C . VAL A 1 133 ? -3.739 9.602 1.627 1.00 97.19 133 VAL A C 1
ATOM 1100 O O . VAL A 1 133 ? -4.234 9.743 2.746 1.00 97.19 133 VAL A O 1
ATOM 1103 N N . ALA A 1 134 ? -4.204 8.695 0.770 1.00 96.75 134 ALA A N 1
ATOM 1104 C CA . ALA A 1 134 ? -5.333 7.822 1.069 1.00 96.75 134 ALA A CA 1
ATOM 1105 C C . ALA A 1 134 ? -5.041 6.888 2.255 1.00 96.75 134 ALA A C 1
ATOM 1107 O O . ALA A 1 134 ? -5.917 6.677 3.093 1.00 96.75 134 ALA A O 1
ATOM 1108 N N . VAL A 1 135 ? -3.805 6.398 2.390 1.00 96.00 135 VAL A N 1
ATOM 1109 C CA . VAL A 1 135 ? -3.361 5.609 3.553 1.00 96.00 135 VAL A CA 1
ATOM 1110 C C . VAL A 1 135 ? -3.344 6.463 4.825 1.00 96.00 135 VAL A C 1
ATOM 1112 O O . VAL A 1 135 ? -3.815 6.020 5.877 1.00 96.00 135 VAL A O 1
ATOM 1115 N N . ALA A 1 136 ? -2.868 7.708 4.745 1.00 96.00 136 ALA A N 1
ATOM 1116 C CA . ALA A 1 136 ? -2.908 8.633 5.878 1.00 96.00 136 ALA A CA 1
ATOM 1117 C C . ALA A 1 136 ? -4.359 8.892 6.330 1.00 96.00 136 ALA A C 1
ATOM 1119 O O . ALA A 1 136 ? -4.689 8.770 7.512 1.00 96.00 136 ALA A O 1
ATOM 1120 N N . LEU A 1 137 ? -5.267 9.159 5.392 1.00 95.31 137 LEU A N 1
ATOM 1121 C CA . LEU A 1 137 ? -6.693 9.340 5.681 1.00 95.31 137 LEU A CA 1
ATOM 1122 C C . LEU A 1 137 ? -7.325 8.067 6.254 1.00 95.31 137 LEU A C 1
ATOM 1124 O O . LEU A 1 137 ? -8.100 8.131 7.212 1.00 95.31 137 LEU A O 1
ATOM 1128 N N . PHE A 1 138 ? -6.946 6.898 5.739 1.00 95.06 138 PHE A N 1
ATOM 1129 C CA . PHE A 1 138 ? -7.363 5.612 6.284 1.00 95.06 138 PHE A CA 1
ATOM 1130 C C . PHE A 1 138 ? -6.939 5.445 7.750 1.00 95.06 138 PHE A C 1
ATOM 1132 O O . PHE A 1 138 ? -7.748 5.007 8.568 1.00 95.06 138 PHE A O 1
ATOM 1139 N N . CYS A 1 139 ? -5.737 5.871 8.141 1.00 92.88 139 CYS A N 1
ATOM 1140 C CA . CYS A 1 139 ? -5.308 5.838 9.546 1.00 92.88 139 CYS A CA 1
ATOM 1141 C C . CYS A 1 139 ? -6.210 6.694 10.460 1.00 92.88 139 CYS A C 1
ATOM 1143 O O . CYS A 1 139 ? -6.394 6.379 11.638 1.00 92.88 139 CYS A O 1
ATOM 1145 N N . LEU A 1 140 ? -6.831 7.747 9.917 1.00 91.50 140 LEU A N 1
ATOM 1146 C CA . LEU A 1 140 ? -7.796 8.599 10.622 1.00 91.50 140 LEU A CA 1
ATOM 1147 C C . LEU A 1 140 ? -9.227 8.041 10.630 1.00 91.50 140 LEU A C 1
ATOM 1149 O O . LEU A 1 140 ? -10.076 8.575 11.352 1.00 91.50 140 LEU A O 1
ATOM 1153 N N . SER A 1 141 ? -9.503 6.980 9.865 1.00 89.44 141 SER A N 1
ATOM 1154 C CA . SER A 1 141 ? -10.819 6.328 9.806 1.00 89.44 141 SER A CA 1
ATOM 1155 C C . SER A 1 141 ? -11.188 5.594 11.098 1.00 89.44 141 SER A C 1
ATOM 1157 O O . SER A 1 141 ? -12.354 5.267 11.316 1.00 89.44 141 SER A O 1
ATOM 1159 N N . VAL A 1 142 ? -10.216 5.361 11.979 1.00 86.94 142 VAL A N 1
ATOM 1160 C CA . VAL A 1 142 ? -10.368 4.575 13.207 1.00 86.94 142 VAL A CA 1
ATOM 1161 C C . VAL A 1 142 ? -10.835 5.454 14.376 1.00 86.94 142 VAL A C 1
ATOM 1163 O O . VAL A 1 142 ? -10.451 6.630 14.439 1.00 86.94 142 VAL A O 1
ATOM 1166 N N . PRO A 1 143 ? -11.649 4.915 15.313 1.00 82.88 143 PRO A N 1
ATOM 1167 C CA . PRO A 1 143 ? -12.082 5.642 16.504 1.00 82.88 143 PRO A CA 1
ATOM 1168 C C . PRO A 1 143 ? -10.913 6.227 17.301 1.00 82.88 143 PRO A C 1
ATOM 1170 O O . PRO A 1 143 ? -9.820 5.656 17.336 1.00 82.88 143 PRO A O 1
ATOM 1173 N N . GLU A 1 144 ? -11.156 7.350 17.978 1.00 80.62 144 GLU A N 1
ATOM 1174 C CA . GLU A 1 144 ? -10.116 8.127 18.670 1.00 80.62 144 GLU A CA 1
ATOM 1175 C C . GLU A 1 144 ? -9.334 7.311 19.697 1.00 80.62 144 GLU A C 1
ATOM 1177 O O . GLU A 1 144 ? -8.107 7.391 19.736 1.00 80.62 144 GLU A O 1
ATOM 1182 N N . GLU A 1 145 ? -10.026 6.441 20.431 1.00 80.25 145 GLU A N 1
ATOM 1183 C CA . GLU A 1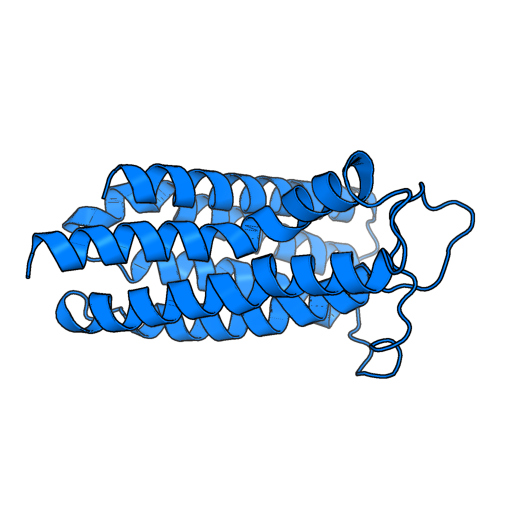 145 ? -9.448 5.529 21.423 1.00 80.25 145 GLU A CA 1
ATOM 1184 C C . GLU A 1 145 ? -8.320 4.656 20.851 1.00 80.25 145 GLU A C 1
ATOM 1186 O O . GLU A 1 145 ? -7.348 4.349 21.540 1.00 80.25 145 GLU A O 1
ATOM 1191 N N . LYS A 1 146 ? -8.420 4.272 19.572 1.00 80.25 146 LYS A N 1
ATOM 1192 C CA . LYS A 1 146 ? -7.450 3.396 18.899 1.00 80.25 146 LYS A CA 1
ATOM 1193 C C . LYS A 1 146 ? -6.511 4.148 17.952 1.00 80.25 146 LYS A C 1
ATOM 1195 O O . LYS A 1 146 ? -5.522 3.574 17.497 1.00 80.25 146 LYS A O 1
ATOM 1200 N N . ARG A 1 147 ? -6.759 5.439 17.697 1.00 83.25 147 ARG A N 1
ATOM 1201 C CA . ARG A 1 147 ? -5.986 6.267 16.755 1.00 83.25 147 ARG A CA 1
ATOM 1202 C C . ARG A 1 147 ? -4.522 6.433 17.172 1.00 83.25 147 ARG A C 1
ATOM 1204 O O . ARG A 1 147 ? -3.660 6.514 16.305 1.00 83.25 147 ARG A O 1
ATOM 1211 N N . LYS A 1 148 ? -4.216 6.395 18.476 1.00 86.62 148 LYS A N 1
ATOM 1212 C CA . LYS A 1 148 ? -2.830 6.457 18.985 1.00 86.62 148 LYS A CA 1
ATOM 1213 C C . LYS A 1 148 ? -1.931 5.372 18.381 1.00 86.62 148 LYS A C 1
ATOM 1215 O O . LYS A 1 148 ? -0.789 5.660 18.047 1.00 86.62 148 LYS A O 1
ATOM 1220 N N . LYS A 1 149 ? -2.458 4.159 18.165 1.00 87.69 149 LYS A N 1
ATOM 1221 C CA . LYS A 1 149 ? -1.709 3.051 17.544 1.00 87.69 149 LYS A CA 1
ATOM 1222 C C . LYS A 1 149 ? -1.397 3.301 16.063 1.00 87.69 149 LYS A C 1
ATOM 1224 O O . LYS A 1 149 ? -0.437 2.753 15.546 1.00 87.69 149 LYS A O 1
ATOM 1229 N N . LEU A 1 150 ? -2.187 4.143 15.395 1.00 90.31 150 LEU A N 1
ATOM 1230 C CA . LEU A 1 150 ? -2.078 4.444 13.965 1.00 90.31 150 LEU A CA 1
ATOM 1231 C C . LEU A 1 150 ? -1.330 5.750 13.671 1.00 90.31 150 LEU A C 1
ATOM 1233 O O . LEU A 1 150 ? -1.145 6.085 12.506 1.00 90.31 150 LEU A O 1
ATOM 1237 N N . MET A 1 151 ? -0.872 6.472 14.699 1.00 91.50 151 MET A N 1
ATOM 1238 C CA . MET A 1 151 ? -0.132 7.730 14.534 1.00 91.50 151 MET A CA 1
ATOM 1239 C C . MET A 1 151 ? 1.162 7.553 13.741 1.00 91.50 151 MET A C 1
ATOM 1241 O O . MET A 1 151 ? 1.499 8.400 12.921 1.00 91.50 151 MET A O 1
ATOM 1245 N N . LEU A 1 152 ? 1.872 6.445 13.957 1.00 92.44 152 LEU A N 1
ATOM 1246 C CA . LEU A 1 152 ? 3.118 6.188 13.248 1.00 92.44 152 LEU A CA 1
ATOM 1247 C C . LEU A 1 152 ? 2.887 5.809 11.771 1.00 92.44 152 LEU A C 1
ATOM 1249 O O . LEU A 1 152 ? 3.468 6.479 10.919 1.00 92.44 152 LEU A O 1
ATOM 1253 N N . PRO A 1 153 ? 1.992 4.856 11.422 1.00 93.38 153 PRO A N 1
ATOM 1254 C CA . PRO A 1 153 ? 1.570 4.651 10.033 1.00 93.38 153 PRO A CA 1
ATOM 1255 C C . PRO A 1 153 ? 1.073 5.926 9.347 1.00 93.38 153 PRO A C 1
ATOM 1257 O O . PRO A 1 153 ? 1.405 6.172 8.190 1.00 93.38 153 PRO A O 1
ATOM 1260 N N . PHE A 1 154 ? 0.324 6.764 10.067 1.00 95.50 154 PHE A N 1
ATOM 1261 C CA . PHE A 1 154 ? -0.140 8.057 9.573 1.00 95.50 154 PHE A CA 1
ATOM 1262 C C . PHE A 1 154 ? 1.029 8.982 9.211 1.00 95.50 154 PHE A C 1
ATOM 1264 O O . PHE A 1 154 ? 1.103 9.457 8.079 1.00 95.50 154 PHE A O 1
ATOM 1271 N N . ALA A 1 155 ? 1.964 9.199 10.140 1.00 95.44 155 ALA A N 1
ATOM 1272 C CA . ALA A 1 155 ? 3.123 10.060 9.919 1.00 95.44 155 ALA A CA 1
ATOM 1273 C C . ALA A 1 155 ? 4.005 9.551 8.770 1.00 95.44 155 ALA A C 1
ATOM 1275 O O . ALA A 1 155 ? 4.399 10.330 7.906 1.00 95.44 155 ALA A O 1
ATOM 1276 N N . LEU A 1 156 ? 4.258 8.242 8.708 1.00 95.12 156 LEU A N 1
ATOM 1277 C CA . LEU A 1 156 ? 5.034 7.628 7.628 1.00 95.12 156 LEU A CA 1
ATOM 1278 C C . LEU A 1 156 ? 4.344 7.754 6.267 1.00 95.12 156 LEU A C 1
ATOM 1280 O O . LEU A 1 156 ? 5.012 8.002 5.268 1.00 95.12 156 LEU A O 1
ATOM 1284 N N . SER A 1 157 ? 3.016 7.650 6.223 1.00 95.12 157 SER A N 1
ATOM 1285 C CA . SER A 1 157 ? 2.249 7.853 4.988 1.00 95.12 157 SER A CA 1
ATOM 1286 C C . SER A 1 157 ? 2.329 9.304 4.503 1.00 95.12 157 SER A C 1
ATOM 1288 O O . SER A 1 157 ? 2.430 9.546 3.303 1.00 95.12 157 SER A O 1
ATOM 1290 N N . LEU A 1 158 ? 2.355 10.279 5.419 1.00 97.00 158 LEU A N 1
ATOM 1291 C CA . LEU A 1 158 ? 2.599 11.682 5.067 1.00 97.00 158 LEU A CA 1
ATOM 1292 C C . LEU A 1 158 ? 4.035 11.919 4.586 1.00 97.00 158 LEU A C 1
ATOM 1294 O O . LEU A 1 158 ? 4.228 12.645 3.614 1.00 97.00 158 LEU A O 1
ATOM 1298 N N . ILE A 1 159 ? 5.029 11.284 5.217 1.00 95.50 159 ILE A N 1
ATOM 1299 C CA . ILE A 1 159 ? 6.425 11.326 4.755 1.00 95.50 159 ILE A CA 1
ATOM 1300 C C . ILE A 1 159 ? 6.523 10.756 3.337 1.00 95.50 159 ILE A C 1
ATOM 1302 O O . ILE A 1 159 ? 7.137 11.383 2.479 1.00 95.50 159 ILE A O 1
ATOM 1306 N N . ALA A 1 160 ? 5.875 9.622 3.062 1.00 92.38 160 ALA A N 1
ATOM 1307 C CA . ALA A 1 160 ? 5.829 9.034 1.725 1.00 92.38 160 ALA A CA 1
ATOM 1308 C C . ALA A 1 160 ? 5.158 9.972 0.707 1.00 92.38 160 ALA A C 1
ATOM 1310 O O . ALA A 1 160 ? 5.700 10.191 -0.375 1.00 92.38 160 ALA A O 1
ATOM 1311 N N . ALA A 1 161 ? 4.025 10.588 1.059 1.00 94.69 161 ALA A N 1
ATOM 1312 C CA . ALA A 1 161 ? 3.340 11.547 0.191 1.00 94.69 161 ALA A CA 1
ATOM 1313 C C . ALA A 1 161 ? 4.226 12.760 -0.132 1.00 94.69 161 ALA A C 1
ATOM 1315 O O . ALA A 1 161 ? 4.379 13.124 -1.297 1.00 94.69 161 ALA A O 1
ATOM 1316 N N . PHE A 1 162 ? 4.846 13.355 0.889 1.00 94.38 162 PHE A N 1
ATOM 1317 C CA . PHE A 1 162 ? 5.730 14.507 0.728 1.00 94.38 162 PHE A CA 1
ATOM 1318 C C . PHE A 1 162 ? 6.983 14.156 -0.077 1.00 94.38 162 PHE A C 1
ATOM 1320 O O . PHE A 1 162 ? 7.402 14.910 -0.950 1.00 94.38 162 PHE A O 1
ATOM 1327 N N . SER A 1 163 ? 7.551 12.977 0.159 1.00 91.12 163 SER A N 1
ATOM 1328 C CA . SER A 1 163 ? 8.721 12.509 -0.571 1.00 91.12 163 SER A CA 1
ATOM 1329 C C . SER A 1 163 ? 8.410 12.242 -2.048 1.00 91.12 163 SER A C 1
ATOM 1331 O O . SER A 1 163 ? 9.168 12.675 -2.914 1.00 91.12 163 SER A O 1
ATOM 1333 N N . ASN A 1 164 ? 7.253 11.650 -2.366 1.00 88.75 164 ASN A N 1
ATOM 1334 C CA . ASN A 1 164 ? 6.794 11.525 -3.754 1.00 88.75 164 ASN A CA 1
ATOM 1335 C C . ASN A 1 164 ? 6.482 12.885 -4.396 1.00 88.75 164 ASN A C 1
ATOM 1337 O O . ASN A 1 164 ? 6.705 13.060 -5.589 1.00 88.75 164 ASN A O 1
ATOM 1341 N N . MET A 1 165 ? 6.022 13.871 -3.620 1.00 93.06 165 MET A N 1
ATOM 1342 C CA . MET A 1 165 ? 5.829 15.238 -4.111 1.00 93.06 165 MET A CA 1
ATOM 1343 C C . MET A 1 165 ? 7.161 15.914 -4.464 1.00 93.06 165 MET A C 1
ATOM 1345 O O . MET A 1 165 ? 7.253 16.542 -5.516 1.00 93.06 165 MET A O 1
ATOM 1349 N N . ILE A 1 166 ? 8.205 15.750 -3.643 1.00 88.38 166 ILE A N 1
ATOM 1350 C CA . ILE A 1 166 ? 9.561 16.219 -3.980 1.00 88.38 166 ILE A CA 1
ATOM 1351 C C . ILE A 1 166 ? 10.062 15.506 -5.235 1.00 88.38 166 ILE A C 1
ATOM 1353 O O . ILE A 1 166 ? 10.517 16.171 -6.161 1.00 88.38 166 ILE A O 1
ATOM 1357 N N . HIS A 1 167 ? 9.941 14.175 -5.289 1.00 85.00 167 HIS A N 1
ATOM 1358 C CA . HIS A 1 167 ? 10.321 13.387 -6.463 1.00 85.00 167 HIS A CA 1
ATOM 1359 C C . HIS A 1 167 ? 9.650 13.914 -7.737 1.00 85.00 167 HIS A C 1
ATOM 1361 O O . HIS A 1 167 ? 10.321 14.107 -8.745 1.00 85.00 167 HIS A O 1
ATOM 1367 N N . PHE A 1 168 ? 8.351 14.210 -7.667 1.00 87.69 168 PHE A N 1
ATOM 1368 C CA . PHE A 1 168 ? 7.586 14.774 -8.771 1.00 87.69 168 PHE A CA 1
ATOM 1369 C C . PHE A 1 168 ? 8.109 16.150 -9.208 1.00 87.69 168 PHE A C 1
ATOM 1371 O O . PHE A 1 168 ? 8.449 16.332 -10.374 1.00 87.69 168 PHE A O 1
ATOM 1378 N N . ILE A 1 169 ? 8.213 17.107 -8.280 1.00 89.19 169 ILE A N 1
ATOM 1379 C CA . ILE A 1 169 ? 8.640 18.484 -8.585 1.00 89.19 169 ILE A CA 1
ATOM 1380 C C . ILE A 1 169 ? 10.054 18.493 -9.161 1.00 89.19 169 ILE A C 1
ATOM 1382 O O . ILE A 1 169 ? 10.311 19.102 -10.195 1.00 89.19 169 ILE A O 1
ATOM 1386 N N . VAL A 1 170 ? 10.970 17.790 -8.505 1.00 86.00 170 VAL A N 1
ATOM 1387 C CA . VAL A 1 170 ? 12.380 17.768 -8.886 1.00 86.00 170 VAL A CA 1
ATOM 1388 C C . VAL A 1 170 ? 12.602 16.950 -10.162 1.00 86.00 170 VAL A C 1
ATOM 1390 O O . VAL A 1 170 ? 13.445 17.302 -10.987 1.00 86.00 170 VAL A O 1
ATOM 1393 N N . GLY A 1 171 ? 11.795 15.909 -10.379 1.00 79.50 171 GLY A N 1
ATOM 1394 C CA . GLY A 1 171 ? 11.758 15.155 -11.630 1.00 79.50 171 GLY A CA 1
ATOM 1395 C C . GLY A 1 171 ? 11.376 16.028 -12.827 1.00 79.50 171 GLY A C 1
ATOM 1396 O O . GLY A 1 171 ? 12.002 15.914 -13.878 1.00 79.50 171 GLY A O 1
ATOM 1397 N N . LEU A 1 172 ? 10.430 16.961 -12.661 1.00 83.19 172 LEU A N 1
ATOM 1398 C CA . LEU A 1 172 ? 10.093 17.954 -13.693 1.00 83.19 172 LEU A CA 1
ATOM 1399 C C . LEU A 1 172 ? 11.236 18.945 -13.966 1.00 83.19 172 LEU A C 1
ATOM 1401 O O . LEU A 1 172 ? 11.341 19.467 -15.073 1.00 83.19 172 LEU A O 1
ATOM 1405 N N . MET A 1 173 ? 12.095 19.196 -12.976 1.00 86.00 173 MET A N 1
ATOM 1406 C CA . MET A 1 173 ? 13.265 20.076 -13.096 1.00 86.00 173 MET A CA 1
ATOM 1407 C C . MET A 1 173 ? 14.501 19.364 -13.672 1.00 86.00 173 MET A C 1
ATOM 1409 O O . MET A 1 173 ? 15.485 20.021 -14.000 1.00 86.00 173 MET A O 1
ATOM 1413 N N . GLY A 1 174 ? 14.458 18.035 -13.817 1.00 78.00 174 GLY A N 1
ATOM 1414 C CA . GLY A 1 174 ? 15.550 17.234 -14.372 1.00 78.00 174 GLY A CA 1
ATOM 1415 C C . GLY A 1 174 ? 16.664 16.866 -13.384 1.00 78.00 174 GLY A C 1
ATOM 1416 O O . GLY A 1 174 ? 17.703 16.368 -13.820 1.00 78.00 174 GLY A O 1
ATOM 1417 N N . GLU A 1 175 ? 16.492 17.057 -12.068 1.00 77.19 175 GLU A N 1
ATOM 1418 C CA . GLU A 1 175 ? 17.533 16.686 -11.093 1.00 77.19 175 GLU A CA 1
ATOM 1419 C C . GLU A 1 175 ? 17.402 15.221 -10.639 1.00 77.19 175 GLU A C 1
ATOM 1421 O O . GLU A 1 175 ? 16.667 14.862 -9.714 1.00 77.19 175 GLU A O 1
ATOM 1426 N N . SER A 1 176 ? 18.167 14.340 -11.278 1.00 74.75 176 SER A N 1
ATOM 1427 C CA . SER A 1 176 ? 18.061 12.888 -11.086 1.00 74.75 176 SER A CA 1
ATOM 1428 C C . SER A 1 176 ? 18.471 12.395 -9.690 1.00 74.75 176 SER A C 1
ATOM 1430 O O . SER A 1 176 ? 17.862 11.461 -9.167 1.00 74.75 176 SER A O 1
ATOM 1432 N N . THR A 1 177 ? 19.462 13.020 -9.047 1.00 80.75 177 THR A N 1
ATOM 1433 C CA . THR A 1 177 ? 19.984 12.576 -7.741 1.00 80.75 177 THR A CA 1
ATOM 1434 C C . THR A 1 177 ? 18.968 12.762 -6.614 1.00 80.75 177 THR A C 1
ATOM 1436 O O . THR A 1 177 ? 18.690 11.833 -5.856 1.00 80.75 177 THR A O 1
ATOM 1439 N N . VAL A 1 178 ? 18.384 13.956 -6.500 1.00 78.75 178 VAL A N 1
ATOM 1440 C CA . VAL A 1 178 ? 17.396 14.273 -5.457 1.00 78.75 178 VAL A CA 1
ATOM 1441 C C . VAL A 1 178 ? 16.095 13.504 -5.702 1.00 78.75 178 VAL A C 1
ATOM 1443 O O . VAL A 1 178 ? 15.492 12.993 -4.752 1.00 78.75 178 VAL A O 1
ATOM 1446 N N . ALA A 1 179 ? 15.706 13.332 -6.971 1.00 71.94 179 ALA A N 1
ATOM 1447 C CA . ALA A 1 179 ? 14.589 12.476 -7.349 1.00 71.94 179 ALA A CA 1
ATOM 1448 C C . ALA A 1 179 ? 14.809 11.022 -6.889 1.00 71.94 179 ALA A C 1
ATOM 1450 O O . ALA A 1 179 ? 13.910 10.438 -6.280 1.00 71.94 179 ALA A O 1
ATOM 1451 N N . TYR A 1 180 ? 16.001 10.452 -7.096 1.00 75.69 180 TYR A N 1
ATOM 1452 C CA . TYR A 1 180 ? 16.329 9.089 -6.663 1.00 75.69 180 TYR A CA 1
ATOM 1453 C C . TYR A 1 180 ? 16.217 8.903 -5.141 1.00 75.69 180 TYR A C 1
ATOM 1455 O O . TYR A 1 180 ? 15.536 7.985 -4.676 1.00 75.69 180 TYR A O 1
ATOM 1463 N N . TYR A 1 181 ? 16.826 9.790 -4.346 1.00 79.38 181 TYR A N 1
ATOM 1464 C CA . TYR A 1 181 ? 16.758 9.689 -2.882 1.00 79.38 181 TYR A CA 1
ATOM 1465 C C . TYR A 1 181 ? 15.337 9.872 -2.346 1.00 79.38 181 TYR A C 1
ATOM 1467 O O . TYR A 1 181 ? 14.940 9.178 -1.411 1.00 79.38 181 TYR A O 1
ATOM 1475 N N . SER A 1 182 ? 14.548 10.753 -2.960 1.00 79.44 182 SER A N 1
ATOM 1476 C CA . SER A 1 182 ? 13.144 10.949 -2.586 1.00 79.44 182 SER A CA 1
ATOM 1477 C C . SER A 1 182 ? 12.315 9.684 -2.849 1.00 79.44 182 SER A C 1
ATOM 1479 O O . SER A 1 182 ? 11.600 9.200 -1.974 1.00 79.44 182 SER A O 1
ATOM 1481 N N . PHE A 1 183 ? 12.487 9.046 -4.008 1.00 79.50 183 PHE A N 1
ATOM 1482 C CA . PHE A 1 183 ? 11.844 7.757 -4.278 1.00 79.50 183 PHE A CA 1
ATOM 1483 C C . PHE A 1 183 ? 12.231 6.678 -3.246 1.00 79.50 183 PHE A C 1
ATOM 1485 O O . PHE A 1 183 ? 11.378 5.923 -2.763 1.00 79.50 183 PHE A O 1
ATOM 1492 N N . PHE A 1 184 ? 13.508 6.626 -2.859 1.00 80.69 184 PHE A N 1
ATOM 1493 C CA . PHE A 1 184 ? 14.006 5.674 -1.867 1.00 80.69 184 PHE A CA 1
ATOM 1494 C C . PHE A 1 184 ? 13.387 5.893 -0.477 1.00 80.69 184 PHE A C 1
ATOM 1496 O O . PHE A 1 184 ? 12.930 4.937 0.154 1.00 80.69 184 PHE A O 1
ATOM 1503 N N . VAL A 1 185 ? 13.299 7.148 -0.021 1.00 85.88 185 VAL A N 1
ATOM 1504 C CA . VAL A 1 185 ? 12.650 7.508 1.252 1.00 85.88 185 VAL A CA 1
ATOM 1505 C C . VAL A 1 185 ? 11.175 7.106 1.250 1.00 85.88 185 VAL A C 1
ATOM 1507 O O . VAL A 1 185 ? 10.718 6.479 2.210 1.00 85.88 185 VAL A O 1
ATOM 1510 N N . SER A 1 186 ? 10.442 7.387 0.167 1.00 86.06 186 SER A N 1
ATOM 1511 C CA . SER A 1 186 ? 9.053 6.929 0.025 1.00 86.06 186 SER A CA 1
ATOM 1512 C C . SER A 1 186 ? 8.943 5.404 0.118 1.00 86.06 186 SER A C 1
ATOM 1514 O O . SER A 1 186 ? 8.088 4.887 0.837 1.00 86.06 186 SER A O 1
ATOM 1516 N N . SER A 1 187 ? 9.813 4.674 -0.580 1.00 82.81 187 SER A N 1
ATOM 1517 C CA . SER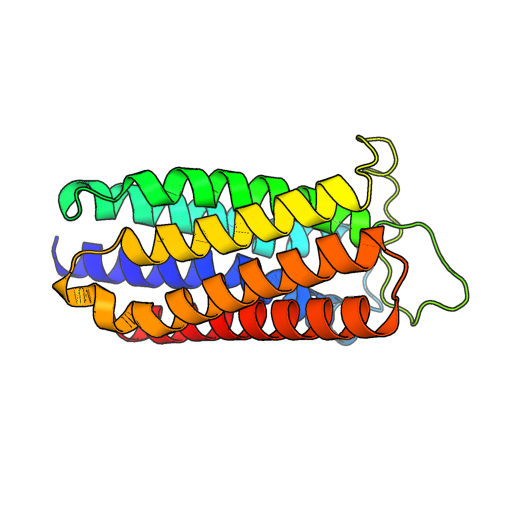 A 1 187 ? 9.791 3.206 -0.615 1.00 82.81 187 SER A CA 1
ATOM 1518 C C . SER A 1 187 ? 10.027 2.588 0.767 1.00 82.81 187 SER A C 1
ATOM 1520 O O . SER A 1 187 ? 9.312 1.665 1.166 1.00 82.81 187 SER A O 1
ATOM 1522 N N . ILE A 1 188 ? 10.976 3.132 1.536 1.00 86.81 188 ILE A N 1
ATOM 1523 C CA . ILE A 1 188 ? 11.222 2.716 2.923 1.00 86.81 188 ILE A CA 1
ATOM 1524 C C . ILE A 1 188 ? 10.017 3.034 3.808 1.00 86.81 188 ILE A C 1
ATOM 1526 O O . ILE A 1 188 ? 9.582 2.177 4.576 1.00 86.81 188 ILE A O 1
ATOM 1530 N N . ALA A 1 189 ? 9.455 4.239 3.705 1.00 89.44 189 ALA A N 1
ATOM 1531 C CA . ALA A 1 189 ? 8.306 4.633 4.515 1.00 89.44 189 ALA A CA 1
ATOM 1532 C C . ALA A 1 189 ? 7.106 3.701 4.278 1.00 89.44 189 ALA A C 1
ATOM 1534 O O . ALA A 1 189 ? 6.522 3.198 5.237 1.00 89.44 189 ALA A O 1
ATOM 1535 N N . VAL A 1 190 ? 6.795 3.400 3.014 1.00 88.25 190 VAL A N 1
ATOM 1536 C CA . VAL A 1 190 ? 5.745 2.454 2.599 1.00 88.25 190 VAL A CA 1
ATOM 1537 C C . VAL A 1 190 ? 5.990 1.053 3.162 1.00 88.25 190 VAL A C 1
ATOM 1539 O O . VAL A 1 190 ? 5.073 0.445 3.714 1.00 88.25 190 VAL A O 1
ATOM 1542 N N . PHE A 1 191 ? 7.225 0.552 3.092 1.00 88.38 191 PHE A N 1
ATOM 1543 C CA . PHE A 1 191 ? 7.580 -0.746 3.669 1.00 88.38 191 PHE A CA 1
ATOM 1544 C C . PHE A 1 191 ? 7.341 -0.785 5.184 1.00 88.38 191 PHE A C 1
ATOM 1546 O O . PHE A 1 191 ? 6.693 -1.701 5.697 1.00 88.38 191 PHE A O 1
ATOM 1553 N N . ILE A 1 192 ? 7.805 0.244 5.899 1.00 92.56 192 ILE A N 1
ATOM 1554 C CA . ILE A 1 192 ? 7.635 0.350 7.350 1.00 92.56 192 ILE A CA 1
ATOM 1555 C C . ILE A 1 192 ? 6.143 0.442 7.714 1.00 92.56 192 ILE A C 1
ATOM 1557 O O . ILE A 1 192 ? 5.718 -0.209 8.668 1.00 92.56 192 ILE A O 1
ATOM 1561 N N . VAL A 1 193 ? 5.317 1.159 6.940 1.00 92.19 193 VAL A N 1
ATOM 1562 C CA . VAL A 1 193 ? 3.849 1.181 7.123 1.00 92.19 193 VAL A CA 1
ATOM 1563 C C . VAL A 1 193 ? 3.260 -0.231 7.071 1.00 92.19 193 VAL A C 1
ATOM 1565 O O . VAL A 1 193 ? 2.478 -0.594 7.953 1.00 92.19 193 VAL A O 1
ATOM 1568 N N . GLY A 1 194 ? 3.671 -1.045 6.094 1.00 90.12 194 GLY A N 1
ATOM 1569 C CA . GLY A 1 194 ? 3.258 -2.447 5.986 1.00 90.12 194 GLY A CA 1
ATOM 1570 C C . GLY A 1 194 ? 3.584 -3.257 7.240 1.00 90.12 194 GLY A C 1
ATOM 1571 O O . GLY A 1 194 ? 2.703 -3.906 7.808 1.00 90.12 194 GLY A O 1
ATOM 1572 N N . LEU A 1 195 ? 4.823 -3.155 7.729 1.00 92.31 195 LEU A N 1
ATOM 1573 C CA . LEU A 1 195 ? 5.244 -3.813 8.971 1.00 92.31 195 LEU A CA 1
ATOM 1574 C C . LEU A 1 195 ? 4.404 -3.365 10.172 1.00 92.31 195 LEU A C 1
ATOM 1576 O O . LEU A 1 195 ? 3.952 -4.199 10.959 1.00 92.31 195 LEU A O 1
ATOM 1580 N N . PHE A 1 196 ? 4.133 -2.064 10.301 1.00 91.81 196 PHE A N 1
ATOM 1581 C CA . PHE A 1 196 ? 3.320 -1.561 11.406 1.00 91.81 196 PHE A CA 1
ATOM 1582 C C . PHE A 1 196 ? 1.879 -2.048 11.352 1.00 91.81 196 PHE A C 1
ATOM 1584 O O . PHE A 1 196 ? 1.330 -2.368 12.402 1.00 91.81 196 PHE A O 1
ATOM 1591 N N . PHE A 1 197 ? 1.250 -2.146 10.180 1.00 90.12 197 PHE A N 1
ATOM 1592 C CA . PHE A 1 197 ? -0.103 -2.702 10.107 1.00 90.12 197 PHE A CA 1
ATOM 1593 C C . PHE A 1 197 ? -0.168 -4.171 10.523 1.00 90.12 197 PHE A C 1
ATOM 1595 O O . PHE A 1 197 ? -1.141 -4.540 11.181 1.00 90.12 197 PHE A O 1
ATOM 1602 N N . MET A 1 198 ? 0.867 -4.973 10.253 1.00 89.31 198 MET A N 1
ATOM 1603 C CA . MET A 1 198 ? 0.956 -6.333 10.804 1.00 89.31 198 MET A CA 1
ATOM 1604 C C . MET A 1 198 ? 1.050 -6.317 12.335 1.00 89.31 198 MET A C 1
ATOM 1606 O O . MET A 1 198 ? 0.245 -6.953 13.007 1.00 89.31 198 MET A O 1
ATOM 1610 N N . VAL A 1 199 ? 1.953 -5.515 12.907 1.00 88.00 199 VAL A N 1
ATOM 1611 C CA . VAL A 1 199 ? 2.115 -5.422 14.373 1.00 88.00 199 VAL A CA 1
ATOM 1612 C C . VAL A 1 199 ? 0.844 -4.897 15.052 1.00 88.00 199 VAL A C 1
ATOM 1614 O O . VAL A 1 199 ? 0.426 -5.370 16.110 1.00 88.00 199 VAL A O 1
ATOM 1617 N N . ILE A 1 200 ? 0.186 -3.908 14.451 1.00 85.81 200 ILE A N 1
ATOM 1618 C CA . ILE A 1 200 ? -1.057 -3.345 14.980 1.00 85.81 200 ILE A CA 1
ATOM 1619 C C . ILE A 1 200 ? -2.186 -4.377 14.901 1.00 85.81 200 ILE A C 1
ATOM 1621 O O . ILE A 1 200 ? -2.986 -4.447 15.836 1.00 85.81 200 ILE A O 1
ATOM 1625 N N . ALA A 1 201 ? -2.239 -5.201 13.849 1.00 83.19 201 ALA A N 1
ATOM 1626 C CA . ALA A 1 201 ? -3.211 -6.284 13.737 1.00 83.19 201 ALA A CA 1
ATOM 1627 C C . ALA A 1 201 ? -3.136 -7.243 14.934 1.00 83.19 201 ALA A C 1
ATOM 1629 O O . ALA A 1 201 ? -4.177 -7.610 15.474 1.00 83.19 201 ALA A O 1
ATOM 1630 N N . ASP A 1 202 ? -1.939 -7.573 15.416 1.00 75.44 202 ASP A N 1
ATOM 1631 C CA . ASP A 1 202 ? -1.767 -8.482 16.557 1.00 75.44 202 ASP A CA 1
ATOM 1632 C C . ASP A 1 202 ? -2.176 -7.856 17.898 1.00 75.44 202 ASP A C 1
ATOM 1634 O O . ASP A 1 202 ? -2.610 -8.551 18.821 1.00 75.44 202 ASP A O 1
ATOM 1638 N N . THR A 1 203 ? -2.104 -6.528 18.002 1.00 70.19 203 THR A N 1
ATOM 1639 C CA . THR A 1 203 ? -2.374 -5.787 19.245 1.00 70.19 203 THR A CA 1
ATOM 1640 C C . THR A 1 203 ? -3.806 -5.248 19.364 1.00 70.19 203 THR A C 1
ATOM 1642 O O . THR A 1 203 ? -4.110 -4.558 20.346 1.00 70.19 203 THR A O 1
ATOM 1645 N N . PHE A 1 204 ? -4.679 -5.488 18.378 1.00 64.38 204 PHE A N 1
ATOM 1646 C CA . PHE A 1 204 ? -6.052 -4.952 18.319 1.00 64.38 204 PHE A CA 1
ATOM 1647 C C . PHE A 1 204 ? -7.095 -5.768 19.077 1.00 64.38 204 PHE A C 1
ATOM 1649 O O . PHE A 1 204 ? -8.104 -5.158 19.503 1.00 64.38 204 PHE A O 1
#

Sequence (204 aa):
MKQESIRQTRVSLFLISLTFLAMWIEFVICKYITPNMPYRELINLLTLYLFSLVLPAIGLLIFIKNMRRISPRWYWGVPFLVGIILNTFVRDLTFMVPFSPNAVNLFYGQPFLSNFVTFDSTTISIITIFFSVAVALFCLSVPEEKRKKLMLPFALSLIAAFSNMIHFIVGLMGESTVAYYSFFVSSIAVFIVGLFFMVIADTF

Radius of gyration: 17.68 Å; chains: 1; bounding box: 42×44×46 Å

Secondary structure (DSSP, 8-state):
-HHHHHHHHHHHHHHHHHHHHHHHHHHHIIIIISTT-TTHHHHHHHHHHIIIIIHHHHHHHHHHHHHTTT-TTGGGHHHHHHHHHHHHHHHHHHH-----TTS-S-----GGGTTS----HHHHHHHHHHHHHHHHHHHHTS-HHHHHHHHHHHHHHHHHHHHHHHHHHHHHHT-HHHHHHHHHHHHHHHHHHHHHHHHHHHH-

Foldseek 3Di:
DVVVLLLLLLQLLLLLLLLLCLVVVLVCCQPPPQVPPPPSLVVSVVSSCVRQQVSNLVSLVSNLVSLVVPFPLSCLSVLLNVLSVLLSLLVCLVQCDPDDVPDPRRGRVDCPCVPPDDDDPLSSLVSQLSNLVSQLSNLVSHDPVLSVLSVLLNVLSVLLNVLSVQLNVVVVVVDPPSNVVSNVSNSVSSNVSSVSSNVSSVVD

pLDDT: mean 80.25, std 15.81, range [35.72, 97.19]

Organism: NCBI:txid796385